Protein 3WH1 (pdb70)

Radius of gyration: 16.1 Å; Cα contacts (8 Å, |Δi|>4): 341; chains: 1; bounding box: 38×34×44 Å

CATH classification: 1.10.530.10 (+1 more: 3.30.20.10)

Solvent-accessible surface area: 8974 Å² total; per-residue (Å²): 104,8,41,85,24,0,47,83,80,32,2,76,58,29,0,84,107,66,45,112,37,0,55,28,101,19,0,35,72,7,6,110,57,37,88,95,2,0,69,43,48,61,97,62,12,33,35,27,0,0,0,0,0,0,0,1,0,23,39,30,1,29,16,0,89,88,33,79,46,101,150,70,88,67,40,38,39,119,100,29,115,144,42,83,42,23,109,80,78,72,0,25,1,2,0,0,12,32,4,21,83,1,78,15,0,3,33,0,5,66,75,18,67,49,83,0,29,88,47,0,34,45,0,14,130,56,39,80,8,0,0,69,0,0,0,6,16,0,36,103,70,78,0,24,28,21,0,15,44,106,111,21,20,1,0,9,0,0,121,62,28,48,13,74,130,4,5,140,54,96,102,51,36,134,4,18,106,59,1,55,60,10,7,56,55,0,43,91,11,0,148,77,13,68,10,100,33,17,140,58,26,137,30

InterPro domains:
  IPR000726 Glycoside hydrolase, family 19, catalytic [PF00182] (44-228)
  IPR016283 Glycoside hydrolase, family 19 [PIRSF001060] (22-228)
  IPR023346 Lysozyme-like domain superfamily [SSF53955] (27-228)

Organism: NCBI:txid216087

Secondary structure (DSSP, 8-state):
-GGGTS-HHHHHHH-TT--TT--HHHHHHHHTT-TTTTTSSSHHHHHHHHHHHHHHHHHHHTTTT-SB-S-------TT--SSPPPTT-----BTTTTB-SHHHHHHHHHHHT--TTT-TTHHHH-HHHHHHHHHHHHHHTTHHHHHHSSS--HHHHHHHHHHHHHSS--TTSHHHHHHHHHHHHHHHHHHHHT----S----

B-factor: mean 7.16, std 4.48, range [2.47, 30.51]

Structure (mmCIF, N/CA/C/O backbone):
data_3WH1
#
_entry.id   3WH1
#
_cell.length_a   74.384
_cell.length_b   58.375
_cell.length_c   48.136
_cell.angle_alpha   90.00
_cell.angle_beta   115.47
_cell.angle_gamma   90.00
#
_symmetry.space_group_name_H-M   'C 1 2 1'
#
loop_
_entity.id
_entity.type
_entity.pdbx_description
1 polymer 'Chitinase A'
2 branched 2-acetamido-2-deoxy-beta-D-glucopyranose-(1-4)-2-acetamido-2-deoxy-beta-D-glucopyranose-(1-4)-2-acetamido-2-deoxy-beta-D-glucopyranose-(1-4)-2-acetamido-2-deoxy-beta-D-glucopyranose
3 non-polymer 1,2-ETHANEDIOL
4 water water
#
loop_
_atom_site.group_PDB
_atom_site.id
_atom_site.type_symbol
_atom_site.label_atom_id
_atom_site.label_alt_id
_atom_site.label_comp_id
_atom_site.label_asym_id
_atom_site.label_entity_id
_atom_site.label_seq_id
_atom_site.pdbx_PDB_ins_code
_atom_site.Cartn_x
_atom_site.Cartn_y
_atom_site.Cartn_z
_atom_site.occupancy
_atom_site.B_iso_or_equiv
_atom_site.auth_seq_id
_atom_site.auth_comp_id
_atom_site.auth_asym_id
_atom_site.auth_atom_id
_atom_site.pdbx_PDB_model_num
ATOM 1 N N . SER A 1 3 ? -2.405 16.081 13.767 1.00 11.02 2 SER A N 1
ATOM 2 C CA . SER A 1 3 ? -1.235 16.595 12.999 1.00 9.82 2 SER A CA 1
ATOM 3 C C . SER A 1 3 ? 0.011 16.688 13.863 1.00 8.08 2 SER A C 1
ATOM 4 O O . SER A 1 3 ? -0.059 16.986 15.056 1.00 8.12 2 SER A O 1
ATOM 7 N N . TRP A 1 4 ? 1.165 16.460 13.247 1.00 6.48 3 TRP A N 1
ATOM 8 C CA . TRP A 1 4 ? 2.425 16.615 13.954 1.00 5.23 3 TRP A CA 1
ATOM 9 C C . TRP A 1 4 ? 2.678 18.050 14.417 1.00 4.84 3 TRP A C 1
ATOM 10 O O . TRP A 1 4 ? 3.451 18.274 15.347 1.00 4.45 3 TRP A O 1
ATOM 21 N N . THR A 1 5 ? 2.015 19.018 13.787 1.00 5.22 4 THR A N 1
ATOM 22 C CA . THR A 1 5 ? 2.157 20.413 14.184 1.00 6.08 4 THR A CA 1
ATOM 23 C C . THR A 1 5 ? 1.573 20.677 15.569 1.00 6.28 4 THR A C 1
ATOM 24 O O . THR A 1 5 ? 1.843 21.723 16.160 1.00 6.98 4 THR A O 1
ATOM 28 N N . SER A 1 6 ? 0.787 19.734 16.087 1.00 6.68 5 SER A N 1
ATOM 29 C CA . SER A 1 6 ? 0.262 19.855 17.444 1.00 7.53 5 SER A CA 1
ATOM 30 C C . SER A 1 6 ? 1.374 19.798 18.488 1.00 6.73 5 SER A C 1
ATOM 31 O O . SER A 1 6 ? 1.229 20.373 19.568 1.00 7.66 5 SER A O 1
ATOM 34 N N . PHE A 1 7 ? 2.462 19.091 18.180 1.00 5.90 6 PHE A N 1
ATOM 35 C CA . PHE A 1 7 ? 3.586 18.999 19.107 1.00 5.54 6 PHE A CA 1
ATOM 36 C C . PHE A 1 7 ? 4.861 19.710 18.639 1.00 5.35 6 PHE A C 1
ATOM 37 O O . PHE A 1 7 ? 5.590 20.251 19.469 1.00 6.54 6 PHE A O 1
ATOM 45 N N . VAL A 1 8 ? 5.139 19.727 17.335 1.00 4.87 7 VAL A N 1
ATOM 46 C CA . VAL A 1 8 ? 6.183 20.624 16.831 1.00 4.87 7 VAL A CA 1
ATOM 47 C C . VAL A 1 8 ? 5.500 21.920 16.409 1.00 4.81 7 VAL A C 1
ATOM 48 O O . VAL 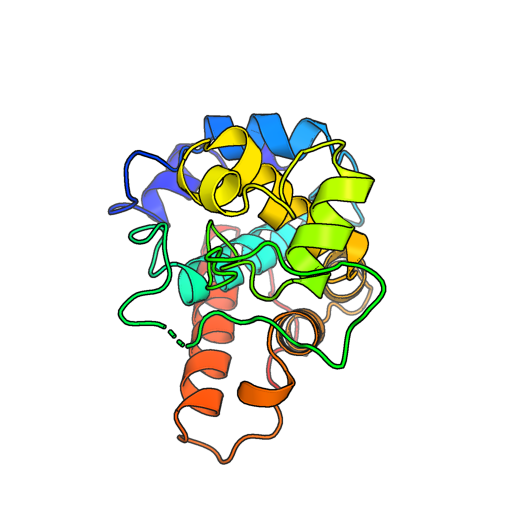A 1 8 ? 5.056 22.070 15.268 1.00 5.46 7 VAL A O 1
ATOM 52 N N . THR A 1 9 ? 5.380 22.823 17.373 1.00 5.30 8 THR A N 1
ATOM 53 C CA . THR A 1 9 ? 4.801 24.146 17.191 1.00 5.62 8 THR A CA 1
ATOM 54 C C . THR A 1 9 ? 5.874 25.087 16.627 1.00 5.36 8 THR A C 1
ATOM 55 O O . THR A 1 9 ? 7.059 24.738 16.617 1.00 5.01 8 THR A O 1
ATOM 59 N N . PRO A 1 10 ? 5.479 26.297 16.178 1.00 5.66 9 PRO A N 1
ATOM 60 C CA . PRO A 1 10 ? 6.501 27.273 15.788 1.00 6.00 9 PRO A CA 1
ATOM 61 C C . PRO A 1 10 ? 7.546 27.496 16.885 1.00 5.73 9 PRO A C 1
ATOM 62 O O . PRO A 1 10 ? 8.738 27.598 16.583 1.00 6.30 9 PRO A O 1
ATOM 66 N N . ALA A 1 11 ? 7.109 27.555 18.143 1.00 5.62 10 ALA A N 1
ATOM 67 C CA . ALA A 1 11 ? 8.026 27.777 19.263 1.00 5.78 10 ALA A CA 1
ATOM 68 C C . ALA A 1 11 ? 9.031 26.641 19.438 1.00 5.33 10 ALA A C 1
ATOM 69 O O . ALA A 1 11 ? 10.202 26.890 19.725 1.00 5.65 10 ALA A O 1
ATOM 71 N N . VAL A 1 12 ? 8.579 25.400 19.276 1.00 4.86 11 VAL A N 1
ATOM 72 C CA . VAL A 1 12 ? 9.484 24.256 19.375 1.00 4.69 11 VAL A CA 1
ATOM 73 C C . VAL A 1 12 ? 10.535 24.327 18.266 1.00 4.38 11 VAL A C 1
ATOM 74 O O . VAL A 1 12 ? 11.734 24.182 18.522 1.00 4.42 11 VAL A O 1
ATOM 78 N N . PHE A 1 13 ? 10.077 24.571 17.042 1.00 4.47 12 PHE A N 1
ATOM 79 C CA . PHE A 1 13 ? 10.964 24.663 15.889 1.00 4.31 12 PHE A CA 1
ATOM 80 C C . PHE A 1 13 ? 12.000 25.784 16.052 1.00 4.47 12 PHE A C 1
ATOM 81 O O . PHE A 1 13 ? 13.196 25.581 15.812 1.00 4.64 12 PHE A O 1
ATOM 89 N N . GLU A 1 14 ? 11.541 26.958 16.475 1.00 4.88 13 GLU A N 1
ATOM 90 C CA . GLU A 1 14 ? 12.434 28.097 16.644 1.00 5.45 13 GLU A CA 1
ATOM 91 C C . GLU A 1 14 ? 13.461 27.848 17.751 1.00 5.51 13 GLU A C 1
ATOM 92 O O . GLU A 1 14 ? 14.620 28.255 17.631 1.00 6.34 13 GLU A O 1
ATOM 98 N N . GLY A 1 15 ? 13.040 27.163 18.811 1.00 5.55 14 GLY A N 1
ATOM 99 C CA . GLY A 1 15 ? 13.948 26.791 19.891 1.00 5.54 14 GLY A CA 1
ATOM 100 C C . GLY A 1 15 ? 15.029 25.832 19.428 1.00 5.05 14 GLY A C 1
ATOM 101 O O . GLY A 1 15 ? 16.172 25.904 19.881 1.00 5.74 14 GLY A O 1
ATOM 102 N N . TRP A 1 16 ? 14.666 24.930 18.521 1.00 4.60 15 TRP A N 1
ATOM 103 C CA . TRP A 1 16 ? 15.616 23.975 17.973 1.00 4.52 15 TRP A CA 1
ATOM 104 C C . TRP A 1 16 ? 16.576 24.594 16.961 1.00 4.35 15 TRP A C 1
ATOM 105 O O . TRP A 1 16 ? 17.730 24.169 16.869 1.00 5.01 15 TRP A O 1
ATOM 116 N N . PHE A 1 17 ? 16.092 25.580 16.201 1.00 4.08 16 PHE A N 1
ATOM 117 C CA . PHE A 1 17 ? 16.856 26.181 15.095 1.00 4.22 16 PHE A CA 1
ATOM 118 C C . PHE A 1 17 ? 16.923 27.711 15.196 1.00 4.33 16 PHE A C 1
ATOM 119 O O . PHE A 1 17 ? 16.516 28.426 14.274 1.00 4.90 16 PHE A O 1
ATOM 127 N N . PRO A 1 18 ? 17.463 28.227 16.312 1.00 5.00 17 PRO A N 1
ATOM 128 C CA . PRO A 1 18 ? 17.363 29.672 16.546 1.00 5.35 17 PRO A CA 1
ATOM 129 C C . PRO A 1 18 ? 18.193 30.529 15.596 1.00 5.55 17 PRO A C 1
ATOM 130 O O . PRO A 1 18 ? 17.909 31.721 15.446 1.00 6.29 17 PRO A O 1
ATOM 134 N N . ASN A 1 19 ? 19.209 29.931 14.979 1.00 5.21 18 ASN A N 1
ATOM 135 C CA . ASN A 1 19 ? 20.107 30.655 14.084 1.00 5.75 18 ASN A CA 1
ATOM 136 C C . ASN A 1 19 ? 19.954 30.247 12.629 1.00 5.28 18 ASN A C 1
ATOM 137 O O . ASN A 1 19 ? 20.848 30.476 11.814 1.00 6.16 18 ASN A O 1
ATOM 142 N N . ARG A 1 20 ? 18.811 29.663 12.295 1.00 4.96 19 ARG A N 1
ATOM 143 C CA . ARG A 1 20 ? 18.553 29.226 10.931 1.00 4.79 19 ARG A CA 1
ATOM 144 C C . ARG A 1 20 ? 18.723 30.360 9.920 1.00 4.87 19 ARG A C 1
ATOM 145 O O . ARG A 1 20 ? 18.400 31.523 10.194 1.00 5.31 19 ARG A O 1
ATOM 153 N N . ASN A 1 21 ? 19.241 30.019 8.748 1.00 4.74 20 ASN A N 1
ATOM 154 C CA . ASN A 1 21 ? 19.160 30.906 7.602 1.00 4.98 20 ASN A CA 1
ATOM 155 C C . ASN A 1 21 ? 17.670 31.193 7.340 1.00 4.83 20 ASN A C 1
ATOM 156 O O . ASN A 1 21 ? 16.848 30.270 7.387 1.00 4.91 20 ASN A O 1
ATOM 161 N N . PRO A 1 22 ? 17.306 32.468 7.078 1.00 4.90 21 PRO A N 1
ATOM 162 C CA . PRO A 1 22 ? 15.887 32.808 6.896 1.00 5.19 21 PRO A CA 1
ATOM 163 C C . PRO A 1 22 ? 15.196 32.121 5.703 1.00 4.91 21 PRO A C 1
ATOM 164 O O . PRO A 1 22 ? 13.969 32.120 5.625 1.00 5.16 21 PRO A O 1
ATOM 168 N N . PHE A 1 23 ? 15.975 31.529 4.804 1.00 4.89 22 PHE A N 1
ATOM 169 C CA . PHE A 1 23 ? 15.464 30.666 3.735 1.00 4.84 22 PHE A CA 1
ATOM 170 C C . PHE A 1 23 ? 14.558 29.560 4.276 1.00 4.67 22 PHE A C 1
ATOM 171 O O . PHE A 1 23 ? 13.571 29.196 3.639 1.00 5.49 22 PHE A O 1
ATOM 179 N N . TYR A 1 24 ? 14.913 29.036 5.447 1.00 4.46 23 TYR A N 1
ATOM 180 C CA . TYR A 1 24 ? 14.222 27.904 6.028 1.00 4.70 23 TYR A CA 1
ATOM 181 C C . TYR A 1 24 ? 13.215 28.364 7.073 1.00 4.88 23 TYR A C 1
ATOM 182 O O . TYR A 1 24 ? 13.601 28.916 8.103 1.00 5.79 23 TYR A O 1
ATOM 191 N N . THR A 1 25 ? 11.935 28.111 6.820 1.00 5.01 24 THR A N 1
ATOM 192 C CA . THR A 1 25 ? 10.881 28.491 7.746 1.00 5.55 24 THR A CA 1
ATOM 193 C C . THR A 1 25 ? 10.050 27.289 8.179 1.00 5.18 24 THR A C 1
ATOM 194 O O . THR A 1 25 ? 9.928 26.286 7.463 1.00 5.30 24 THR A O 1
ATOM 198 N N . TYR A 1 26 ? 9.468 27.422 9.364 1.00 5.30 25 TYR A N 1
ATOM 199 C CA . TYR A 1 26 ? 8.500 26.468 9.872 1.00 5.60 25 TYR A CA 1
ATOM 200 C C . TYR A 1 26 ? 7.334 26.300 8.900 1.00 5.59 25 TYR A C 1
ATOM 201 O O . TYR A 1 26 ? 6.948 25.173 8.574 1.00 5.41 25 TYR A O 1
ATOM 210 N N . ASP A 1 27 ? 6.775 27.415 8.433 1.00 6.32 26 ASP A N 1
ATOM 211 C CA . ASP A 1 27 ? 5.637 27.348 7.522 1.00 7.00 26 ASP A CA 1
ATOM 212 C C . ASP A 1 27 ? 6.006 26.614 6.230 1.00 6.60 26 ASP A C 1
ATOM 213 O O . ASP A 1 27 ? 5.169 25.915 5.655 1.00 6.89 26 ASP A O 1
ATOM 218 N N . GLY A 1 28 ? 7.252 26.772 5.781 1.00 6.44 27 GLY A N 1
ATOM 219 C CA . GLY A 1 28 ? 7.747 26.059 4.602 1.00 6.37 27 GLY A CA 1
ATOM 220 C C . GLY A 1 28 ? 7.758 24.554 4.794 1.00 5.76 27 GLY A C 1
ATOM 221 O O . GLY A 1 28 ? 7.327 23.801 3.919 1.00 6.08 27 GLY A O 1
ATOM 222 N N . LEU A 1 29 ? 8.248 24.113 5.950 1.00 5.31 28 LEU A N 1
ATOM 223 C CA . LEU A 1 29 ? 8.218 22.703 6.298 1.00 4.95 28 LEU A CA 1
ATOM 224 C C . LEU A 1 29 ? 6.780 22.187 6.360 1.00 4.69 28 LEU A C 1
ATOM 225 O O . LEU A 1 29 ? 6.467 21.139 5.801 1.00 5.09 28 LEU A O 1
ATOM 230 N N . VAL A 1 30 ? 5.908 22.925 7.041 1.00 4.84 29 VAL A N 1
ATOM 231 C CA . VAL A 1 30 ? 4.521 22.493 7.190 1.00 5.37 29 VAL A CA 1
ATOM 232 C C . VAL A 1 30 ? 3.862 22.330 5.817 1.00 5.76 29 VAL A C 1
ATOM 233 O O . VAL A 1 30 ? 3.264 21.287 5.524 1.00 5.95 29 VAL A O 1
ATOM 237 N N . SER A 1 31 ? 3.991 23.351 4.973 1.00 6.34 30 SER A N 1
ATOM 238 C CA . SER A 1 31 ? 3.375 23.326 3.650 1.00 7.38 30 SER A CA 1
ATOM 239 C C . SER A 1 31 ? 3.890 22.157 2.812 1.00 7.08 30 SER A C 1
ATOM 240 O O . SER A 1 31 ? 3.106 21.430 2.202 1.00 7.39 30 SER A O 1
ATOM 243 N N . ALA A 1 32 ? 5.206 21.962 2.799 1.00 6.79 31 ALA A N 1
ATOM 244 C CA . ALA A 1 32 ? 5.785 20.859 2.039 1.00 6.71 31 ALA A CA 1
ATOM 245 C C . ALA A 1 32 ? 5.334 19.498 2.580 1.00 6.18 31 ALA A C 1
ATOM 246 O O . ALA A 1 32 ? 5.096 18.566 1.807 1.00 6.44 31 ALA A O 1
ATOM 248 N N . SER A 1 33 ? 5.190 19.397 3.901 1.00 5.67 32 SER A N 1
ATOM 249 C CA . SER A 1 33 ? 4.776 18.145 4.531 1.00 5.66 32 SER A CA 1
ATOM 250 C C . SER A 1 33 ? 3.352 17.744 4.154 1.00 5.49 32 SER A C 1
ATOM 251 O O . SER A 1 33 ? 3.004 16.566 4.226 1.00 5.57 32 SER A O 1
ATOM 254 N N . ASN A 1 34 ? 2.538 18.712 3.739 1.00 5.98 33 ASN A N 1
ATOM 255 C CA . ASN A 1 34 ? 1.180 18.416 3.295 1.00 6.60 33 ASN A CA 1
ATOM 256 C C . ASN A 1 34 ? 1.165 17.468 2.100 1.00 5.85 33 ASN A C 1
ATOM 257 O O . ASN A 1 34 ? 0.194 16.745 1.897 1.00 6.24 33 ASN A O 1
ATOM 262 N N . GLY A 1 35 ? 2.246 17.471 1.322 1.00 5.27 34 GLY A N 1
ATOM 263 C CA . GLY A 1 35 ? 2.386 16.561 0.189 1.00 5.28 34 GLY A CA 1
ATOM 264 C C . GLY A 1 35 ? 2.820 15.152 0.557 1.00 5.31 34 GLY A C 1
ATOM 265 O O . GLY A 1 35 ? 2.904 14.283 -0.318 1.00 5.92 34 GLY A O 1
ATOM 266 N N . TYR A 1 36 ? 3.105 14.936 1.843 1.00 5.54 35 TYR A N 1
ATOM 267 C CA . TYR A 1 36 ? 3.495 13.636 2.391 1.00 6.30 35 TYR A CA 1
ATOM 268 C C . TYR A 1 36 ? 2.632 13.390 3.618 1.00 6.75 35 TYR A C 1
ATOM 269 O O . TYR A 1 36 ? 3.111 13.460 4.750 1.00 6.34 35 TYR A O 1
ATOM 278 N N . PRO A 1 37 ? 1.339 13.108 3.401 1.00 8.05 36 PRO A N 1
ATOM 279 C CA . PRO A 1 37 ? 0.432 13.056 4.548 1.00 8.65 36 PRO A CA 1
ATOM 280 C C . PRO A 1 37 ? 0.792 11.999 5.596 1.00 8.07 36 PRO A C 1
ATOM 281 O O . PRO A 1 37 ? 0.413 12.156 6.753 1.00 8.73 36 PRO A O 1
ATOM 285 N N . GLU A 1 38 ? 1.521 10.954 5.205 1.00 7.03 37 GLU A N 1
ATOM 286 C CA . GLU A 1 38 ? 1.941 9.910 6.151 1.00 6.39 37 GLU A CA 1
ATOM 287 C C . GLU A 1 38 ? 3.081 10.357 7.062 1.00 4.97 37 GLU A C 1
ATOM 288 O O . GLU A 1 38 ? 3.302 9.769 8.132 1.00 5.08 37 GLU A O 1
ATOM 294 N N . PHE A 1 39 ? 3.818 11.379 6.634 1.00 4.38 38 PHE A N 1
ATOM 295 C CA . PHE A 1 39 ? 4.933 11.883 7.422 1.00 4.02 38 PHE A CA 1
ATOM 296 C C . PHE A 1 3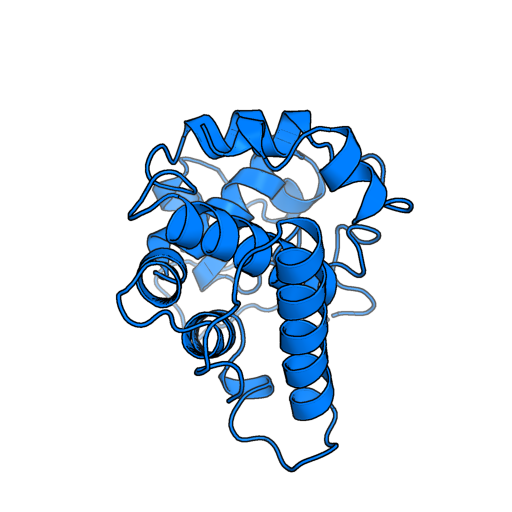9 ? 4.415 12.491 8.722 1.00 4.09 38 PHE A C 1
ATOM 297 O O . PHE A 1 39 ? 3.587 13.399 8.704 1.00 4.33 38 PHE A O 1
ATOM 305 N N . GLY A 1 40 ? 4.901 11.982 9.850 1.00 4.16 39 GLY A N 1
ATOM 306 C CA . GLY A 1 40 ? 4.511 12.511 11.148 1.00 4.44 39 GLY A CA 1
ATOM 307 C C . GLY A 1 40 ? 3.093 12.173 11.571 1.00 4.57 39 GLY A C 1
ATOM 308 O O . GLY A 1 40 ? 2.598 12.743 12.542 1.00 5.24 39 GLY A O 1
ATOM 309 N N . THR A 1 41 ? 2.444 11.255 10.851 1.00 4.97 40 THR A N 1
ATOM 310 C CA . THR A 1 41 ? 1.083 10.817 11.179 1.00 5.70 40 THR A CA 1
ATOM 311 C C . THR A 1 41 ? 0.951 9.291 11.188 1.00 5.49 40 THR A C 1
ATOM 312 O O . THR A 1 41 ? -0.162 8.763 11.239 1.00 6.81 40 THR A O 1
ATOM 316 N N . THR A 1 42 ? 2.086 8.595 11.143 1.00 4.83 41 THR A N 1
ATOM 317 C CA . THR A 1 42 ? 2.130 7.140 11.067 1.00 5.26 41 THR A CA 1
ATOM 318 C C . THR A 1 42 ? 2.486 6.538 12.420 1.00 5.21 41 THR A C 1
ATOM 319 O O . THR A 1 42 ? 3.439 6.978 13.072 1.00 5.77 41 THR A O 1
ATOM 323 N N . GLY A 1 43 ? 1.725 5.523 12.820 1.00 5.75 42 GLY A N 1
ATOM 324 C CA . GLY A 1 43 ? 1.936 4.855 14.096 1.00 6.12 42 GLY A CA 1
ATOM 325 C C . GLY A 1 43 ? 1.252 5.562 15.249 1.00 6.10 42 GLY A C 1
ATOM 326 O O . GLY A 1 43 ? 0.307 6.330 15.055 1.00 6.75 42 GLY A O 1
ATOM 327 N N . SER A 1 44 ? 1.731 5.285 16.457 1.00 5.96 43 SER A N 1
ATOM 328 C CA . SER A 1 44 ? 1.238 5.929 17.669 1.00 5.94 43 SER A CA 1
ATOM 329 C C . SER A 1 44 ? 1.693 7.386 17.727 1.00 5.15 43 SER A C 1
ATOM 330 O O . SER A 1 44 ? 2.553 7.806 16.947 1.00 4.82 43 SER A O 1
ATOM 333 N N . LEU A 1 45 ? 1.168 8.144 18.688 1.00 5.20 44 LEU A N 1
ATOM 334 C CA . LEU A 1 45 ? 1.663 9.499 18.903 1.00 5.05 44 LEU A CA 1
ATOM 335 C C . LEU A 1 45 ? 3.173 9.508 19.142 1.00 4.45 44 LEU A C 1
ATOM 336 O O . LEU A 1 45 ? 3.883 10.378 18.635 1.00 4.39 44 LEU A O 1
ATOM 341 N N . ASP A 1 46 ? 3.667 8.537 19.902 1.00 4.47 45 ASP A N 1
ATOM 342 C CA . ASP A 1 46 ? 5.093 8.486 20.165 1.00 4.48 45 ASP A CA 1
ATOM 343 C C . ASP A 1 46 ? 5.903 8.187 18.900 1.00 3.83 45 ASP A C 1
ATOM 344 O O . ASP A 1 46 ? 7.008 8.709 18.744 1.00 3.65 45 ASP A O 1
ATOM 349 N N . ASP A 1 47 ? 5.360 7.377 17.991 1.00 3.97 46 ASP A N 1
ATOM 350 C CA . ASP A 1 47 ? 5.992 7.169 16.684 1.00 4.04 46 ASP A CA 1
ATOM 351 C C . ASP A 1 47 ? 6.036 8.471 15.871 1.00 3.72 46 ASP A C 1
ATOM 352 O O . ASP A 1 47 ? 7.025 8.751 15.191 1.00 4.17 46 ASP A O 1
ATOM 357 N N . GLN A 1 48 ? 4.961 9.253 15.932 1.00 3.82 47 GLN A N 1
ATOM 358 C CA . GLN A 1 48 ? 4.893 10.541 15.244 1.00 3.87 47 GLN A CA 1
ATOM 359 C C . GLN A 1 48 ? 5.954 11.498 15.781 1.00 3.37 47 GLN A C 1
ATOM 360 O O . GLN A 1 48 ? 6.641 12.180 15.012 1.00 3.22 47 GLN A O 1
ATOM 366 N N . LYS A 1 49 ? 6.083 11.537 17.105 1.00 3.22 48 LYS A N 1
ATOM 367 C CA . LYS A 1 49 ? 7.081 12.375 17.751 1.00 3.09 48 LYS A CA 1
ATOM 368 C C . LYS A 1 49 ? 8.501 11.932 17.401 1.00 2.88 48 LYS A C 1
ATOM 369 O O . LYS A 1 49 ? 9.347 12.763 17.057 1.00 3.01 48 LYS A O 1
ATOM 375 N N . ARG A 1 50 ? 8.764 10.629 17.482 1.00 2.81 49 ARG A N 1
ATOM 376 C CA . ARG A 1 50 ? 10.078 10.130 17.090 1.00 2.98 49 ARG A CA 1
ATOM 377 C C . ARG A 1 50 ? 10.385 10.458 15.634 1.00 2.65 49 ARG A C 1
ATOM 378 O O . ARG A 1 50 ? 11.520 10.806 15.314 1.00 2.96 49 ARG A O 1
ATOM 386 N N . GLU A 1 51 ? 9.393 10.357 14.750 1.00 2.77 50 GLU A N 1
ATOM 387 C CA . GLU A 1 51 ? 9.657 10.666 13.353 1.00 2.62 50 GLU A CA 1
ATOM 388 C C . GLU A 1 51 ? 10.097 12.116 13.169 1.00 2.53 50 GLU A C 1
ATOM 389 O O . GLU A 1 51 ? 11.075 12.390 12.467 1.00 2.65 50 GLU A O 1
ATOM 395 N N . LEU A 1 52 ? 9.381 13.047 13.796 1.00 2.59 51 LEU A N 1
ATOM 396 C CA . LEU A 1 52 ? 9.757 14.453 13.667 1.00 2.77 51 LEU A CA 1
ATOM 397 C C . LEU A 1 52 ? 11.126 14.729 14.268 1.00 2.76 51 LEU A C 1
ATOM 398 O O . LEU A 1 52 ? 11.932 15.442 13.676 1.00 2.92 51 LEU A O 1
ATOM 403 N N . ALA A 1 53 ? 11.389 14.165 15.442 1.00 2.80 52 ALA A N 1
ATOM 404 C CA . ALA A 1 53 ? 12.686 14.337 16.081 1.00 2.77 52 ALA A CA 1
ATOM 405 C C . ALA A 1 53 ? 13.810 13.757 15.222 1.00 2.60 52 ALA A C 1
ATOM 406 O O . ALA A 1 53 ? 14.904 14.320 15.164 1.00 2.90 52 ALA A O 1
ATOM 408 N N . ALA A 1 54 ? 13.546 12.625 14.574 1.00 2.49 53 ALA A N 1
ATOM 409 C CA . ALA A 1 54 ? 14.558 11.967 13.748 1.00 2.64 53 ALA A CA 1
ATOM 410 C C . ALA A 1 54 ? 14.840 12.752 12.468 1.00 2.48 53 ALA A C 1
ATOM 411 O O . ALA A 1 54 ? 15.997 12.916 12.068 1.00 2.87 53 ALA A O 1
ATOM 413 N N . PHE A 1 55 ? 13.779 13.211 11.814 1.00 2.47 54 PHE A N 1
ATOM 414 C CA . PHE A 1 55 ? 13.910 13.998 10.599 1.00 2.68 54 PHE A CA 1
ATOM 415 C C . PHE A 1 55 ? 14.677 15.288 10.902 1.00 2.52 54 PHE A C 1
ATOM 416 O O . PHE A 1 55 ? 15.678 15.608 10.247 1.00 2.82 54 PHE A O 1
ATOM 424 N N . LEU A 1 56 ? 14.221 16.014 11.913 1.00 2.57 55 LEU A N 1
ATOM 425 C CA . LEU A 1 56 ? 14.829 17.291 12.236 1.00 3.09 55 LEU A CA 1
ATOM 426 C C . LEU A 1 56 ? 16.213 17.139 12.881 1.00 2.90 55 LEU A C 1
ATOM 427 O O . LEU A 1 56 ? 17.076 17.986 12.675 1.00 3.12 55 LEU A O 1
ATOM 432 N N . GLY A 1 57 ? 16.439 16.052 13.620 1.00 3.22 56 GLY A N 1
ATOM 433 C CA . GLY A 1 57 ? 17.769 15.795 14.186 1.00 3.34 56 GLY A CA 1
ATOM 434 C C . GLY A 1 57 ? 18.806 15.528 13.107 1.00 3.09 56 GLY A C 1
ATOM 435 O O . GLY A 1 57 ? 19.927 16.050 13.159 1.00 3.52 56 GLY A O 1
ATOM 436 N N . ASN A 1 58 ? 18.440 14.711 12.122 1.00 3.15 57 ASN A N 1
ATOM 437 C CA . ASN A 1 58 ? 19.305 14.481 10.968 1.00 3.27 57 ASN A CA 1
ATOM 438 C C . ASN A 1 58 ? 19.567 15.777 10.195 1.00 3.30 57 ASN A C 1
ATOM 439 O O . ASN A 1 58 ? 20.696 16.036 9.774 1.00 3.93 57 ASN A O 1
ATOM 444 N N . ILE A 1 59 ? 18.526 16.583 10.004 1.00 3.43 58 ILE A N 1
ATOM 445 C CA . ILE A 1 59 ? 18.670 17.878 9.354 1.00 3.29 58 ILE A CA 1
ATOM 446 C C . ILE A 1 59 ? 19.591 18.810 10.153 1.00 3.29 58 ILE A C 1
ATOM 447 O O . ILE A 1 59 ? 20.399 19.543 9.574 1.00 3.42 58 ILE A O 1
ATOM 452 N N . ASN A 1 60 ? 19.481 18.776 11.480 1.00 3.33 59 ASN A N 1
ATOM 453 C CA . ASN A 1 60 ? 20.337 19.600 12.325 1.00 3.62 59 ASN A CA 1
ATOM 454 C C . ASN A 1 60 ? 21.815 19.326 12.032 1.00 3.62 59 ASN A C 1
ATOM 455 O O . ASN A 1 60 ? 22.618 20.256 11.911 1.00 4.37 59 ASN A O 1
ATOM 460 N N . GLN A 1 61 ? 22.159 18.044 11.905 1.00 3.88 60 GLN A N 1
ATOM 461 C CA . GLN A 1 61 ? 23.522 17.639 11.562 1.00 4.59 60 GLN A CA 1
ATOM 462 C C . GLN A 1 61 ? 23.921 18.090 10.158 1.00 4.50 60 GLN A C 1
ATOM 463 O O . GLN A 1 61 ? 24.975 18.704 9.967 1.00 5.27 60 GLN A O 1
ATOM 469 N N . ALA A 1 62 ? 23.083 17.771 9.179 1.00 4.29 61 ALA A N 1
ATOM 470 C CA . ALA A 1 62 ? 23.432 17.995 7.776 1.00 4.54 61 ALA A CA 1
ATOM 471 C C . ALA A 1 62 ? 23.624 19.473 7.455 1.00 4.29 61 ALA A C 1
ATOM 472 O O . ALA A 1 62 ? 24.538 19.844 6.721 1.00 4.55 61 ALA A O 1
ATOM 474 N N . SER A 1 63 ? 22.742 20.303 7.997 1.00 4.18 62 SER A N 1
ATOM 475 C CA . SER A 1 63 ? 22.650 21.700 7.607 1.00 4.34 62 SER A CA 1
ATOM 476 C C . SER A 1 63 ? 23.264 22.660 8.617 1.00 4.54 62 SER A C 1
ATOM 477 O O . SER A 1 63 ? 23.202 23.873 8.423 1.00 5.00 62 SER A O 1
ATOM 480 N N . GLY A 1 64 ? 23.838 22.130 9.694 1.00 4.74 63 GLY A N 1
ATOM 481 C CA . GLY A 1 64 ? 24.387 22.969 10.761 1.00 5.15 63 GLY A CA 1
ATOM 482 C C . GLY A 1 64 ? 23.318 23.830 11.408 1.00 4.99 63 GLY A C 1
ATOM 483 O O . GLY A 1 64 ? 23.432 25.055 11.445 1.00 5.87 63 GLY A O 1
ATOM 484 N N . GLY A 1 65 ? 22.257 23.197 11.897 1.00 4.81 64 GLY A N 1
ATOM 485 C CA . GLY A 1 65 ? 21.180 23.948 12.539 1.00 4.81 64 GLY A CA 1
ATOM 486 C C . GLY A 1 65 ? 20.433 24.849 11.576 1.00 4.32 64 GLY A C 1
ATOM 487 O O . GLY A 1 65 ? 19.969 25.929 11.956 1.00 4.86 64 GLY A O 1
ATOM 488 N N . LEU A 1 66 ? 20.311 24.387 10.332 1.00 4.15 65 LEU A N 1
ATOM 489 C CA . LEU A 1 66 ? 19.676 25.137 9.250 1.00 4.25 65 LEU A CA 1
ATOM 490 C C . LEU A 1 66 ? 20.395 26.448 8.931 1.00 4.41 65 LEU A C 1
ATOM 491 O O . LEU A 1 66 ? 19.831 27.331 8.296 1.00 4.86 65 LEU A O 1
ATOM 496 N N . GLN A 1 67 ? 21.658 26.561 9.330 1.00 4.74 66 GLN A N 1
ATOM 497 C CA . GLN A 1 67 ? 22.439 27.747 8.991 1.00 5.33 66 GLN A CA 1
ATOM 498 C C . GLN A 1 67 ? 22.872 27.765 7.533 1.00 5.44 66 GLN A C 1
ATOM 499 O O . GLN A 1 67 ? 23.044 28.837 6.954 1.00 6.53 66 GLN A O 1
ATOM 505 N N . PHE A 1 68 ? 23.037 26.579 6.950 1.00 5.27 67 PHE A N 1
ATOM 506 C CA . PHE A 1 68 ? 23.560 26.455 5.599 1.00 5.45 67 PHE A CA 1
ATOM 507 C C . PHE A 1 68 ? 22.546 25.888 4.631 1.00 4.81 67 PHE A C 1
ATOM 508 O O . PHE A 1 68 ? 21.811 24.947 4.950 1.00 5.32 67 PHE A O 1
ATOM 516 N N . ILE A 1 69 ? 22.505 26.496 3.451 1.00 5.34 68 ILE A N 1
ATOM 517 C CA . ILE A 1 69 ? 21.690 26.005 2.348 1.00 5.76 68 ILE A CA 1
ATOM 518 C C . ILE A 1 69 ? 22.520 25.078 1.461 1.00 5.81 68 ILE A C 1
ATOM 519 O O . ILE A 1 69 ? 22.054 24.015 1.053 1.00 6.93 68 ILE A O 1
ATOM 524 N N . GLN A 1 70 ? 23.758 25.481 1.194 1.00 6.23 69 GLN A N 1
ATOM 525 C CA . GLN A 1 70 ? 24.662 24.749 0.319 1.00 6.79 69 GLN A CA 1
ATOM 526 C C . GLN A 1 70 ? 25.774 24.113 1.133 1.00 6.20 69 GLN A C 1
ATOM 527 O O . GLN A 1 70 ? 26.215 24.672 2.143 1.00 6.42 69 GLN A O 1
ATOM 533 N N . GLU A 1 71 ? 26.240 22.954 0.673 1.00 6.22 70 GLU A N 1
ATOM 534 C CA . GLU A 1 71 ? 27.425 22.319 1.228 1.00 6.73 70 GLU A CA 1
ATOM 535 C C . GLU A 1 71 ? 28.559 23.331 1.257 1.00 7.23 70 GLU A C 1
ATOM 536 O O . GLU A 1 71 ? 28.788 24.044 0.279 1.00 7.16 70 GLU A O 1
ATOM 542 N N . GLN A 1 72 ? 29.257 23.398 2.384 1.00 8.14 71 GLN A N 1
ATOM 543 C CA . GLN A 1 72 ? 30.369 24.320 2.532 1.00 9.88 71 GLN A CA 1
ATOM 544 C C . GLN A 1 72 ? 31.653 23.691 2.009 1.00 11.12 71 GLN A C 1
ATOM 545 O O . GLN A 1 72 ? 31.974 22.544 2.331 1.00 11.65 71 GLN A O 1
ATOM 551 N N . ASN A 1 73 ? 32.356 24.450 1.170 1.00 12.84 72 ASN A N 1
ATOM 552 C CA . ASN A 1 73 ? 33.622 24.026 0.568 1.00 14.84 72 ASN A CA 1
ATOM 553 C C . ASN A 1 73 ? 33.566 22.628 -0.072 1.00 15.11 72 ASN A C 1
ATOM 554 O O . ASN A 1 73 ? 34.371 21.756 0.277 1.00 15.61 72 ASN A O 1
ATOM 559 N N . PRO A 1 74 ? 32.617 22.410 -1.011 1.00 15.35 73 PRO A N 1
ATOM 560 C CA . PRO A 1 74 ? 32.483 21.089 -1.640 1.00 15.60 73 PRO A CA 1
ATOM 561 C C . PRO A 1 74 ? 33.711 20.685 -2.459 1.00 16.12 73 PRO A C 1
ATOM 562 O O . PRO A 1 74 ? 34.445 21.548 -2.939 1.00 16.60 73 PRO A O 1
ATOM 566 N N . SER A 1 76 ? 33.930 18.405 -4.932 1.00 14.17 75 SER A N 1
ATOM 567 C CA . SER A 1 76 ? 33.464 17.596 -6.051 1.00 13.87 75 SER A CA 1
ATOM 568 C C . SER A 1 76 ? 32.195 18.188 -6.653 1.00 13.10 75 SER A C 1
ATOM 569 O O . SER A 1 76 ? 31.461 18.906 -5.973 1.00 13.27 75 SER A O 1
ATOM 572 N N . ASP A 1 77 ? 31.941 17.886 -7.926 1.00 11.94 76 ASP A N 1
ATOM 573 C CA . ASP A 1 77 ? 30.669 18.248 -8.563 1.00 10.66 76 ASP A CA 1
ATOM 574 C C . ASP A 1 77 ? 29.598 17.170 -8.387 1.00 8.90 76 ASP A C 1
ATOM 575 O O . ASP A 1 77 ? 28.451 17.347 -8.808 1.00 8.42 76 ASP A O 1
ATOM 580 N N . TYR A 1 78 ? 29.983 16.053 -7.773 1.00 7.38 77 TYR A N 1
ATOM 581 C CA . TYR A 1 78 ? 29.043 14.983 -7.432 1.00 6.36 77 TYR A CA 1
ATOM 582 C C . TYR A 1 78 ? 28.288 14.442 -8.656 1.00 5.76 77 TYR A C 1
ATOM 583 O O . TYR A 1 78 ? 27.104 14.083 -8.571 1.00 5.44 77 TYR A O 1
ATOM 592 N N . CYS A 1 79 ? 28.988 14.395 -9.791 1.00 6.39 78 CYS A N 1
ATOM 593 C CA . CYS A 1 79 ? 28.494 13.708 -10.975 1.00 6.75 78 CYS A CA 1
ATOM 594 C C . CYS A 1 79 ? 29.092 12.314 -10.998 1.00 6.43 78 CYS A C 1
ATOM 595 O O . CYS A 1 79 ? 30.304 12.139 -11.174 1.00 7.63 78 CYS A O 1
ATOM 598 N N . ASP A 1 80 ? 28.233 11.326 -10.788 1.00 5.60 79 ASP A N 1
ATOM 599 C CA . ASP A 1 80 ? 28.622 9.935 -10.849 1.00 5.69 79 ASP A CA 1
ATOM 600 C C . ASP A 1 80 ? 28.340 9.422 -12.259 1.00 5.33 79 ASP A C 1
ATOM 601 O O . ASP A 1 80 ? 27.190 9.159 -12.621 1.00 5.51 79 ASP A O 1
ATOM 606 N N . THR A 1 81 ? 29.396 9.277 -13.055 1.00 5.56 80 THR A N 1
ATOM 607 C CA . THR A 1 81 ? 29.234 8.895 -14.456 1.00 6.29 80 THR A CA 1
ATOM 608 C C . THR A 1 81 ? 28.911 7.408 -14.631 1.00 6.83 80 THR A C 1
ATOM 609 O O . THR A 1 81 ? 28.605 6.959 -15.743 1.00 7.51 80 THR A O 1
ATOM 613 N N . SER A 1 82 ? 28.990 6.650 -13.538 1.00 7.41 81 SER A N 1
ATOM 614 C CA . SER A 1 82 ? 28.612 5.242 -13.553 1.00 7.96 81 SER A CA 1
ATOM 615 C C . SER A 1 82 ? 27.105 5.094 -13.380 1.00 7.76 81 SER A C 1
ATOM 616 O O . SER A 1 82 ? 26.558 4.012 -13.581 1.00 8.12 81 SER A O 1
ATOM 619 N N . SER A 1 83 ? 26.453 6.196 -13.012 1.00 7.26 82 SER A N 1
ATOM 620 C CA . SER A 1 83 ? 25.030 6.233 -12.709 1.00 7.08 82 SER A CA 1
ATOM 621 C C . SER A 1 83 ? 24.312 6.915 -13.880 1.00 6.71 82 SER A C 1
ATOM 622 O O . SER A 1 83 ? 24.207 8.145 -13.916 1.00 7.06 82 SER A O 1
ATOM 625 N N . THR A 1 84 ? 23.842 6.113 -14.843 1.00 6.93 83 THR A N 1
ATOM 626 C CA . THR A 1 84 ? 23.446 6.625 -16.169 1.00 7.03 83 THR A CA 1
ATOM 627 C C . THR A 1 84 ? 21.958 6.943 -16.375 1.00 6.49 83 THR A C 1
ATOM 628 O O . THR A 1 84 ? 21.593 7.584 -17.363 1.00 7.11 83 THR A O 1
ATOM 632 N N . GLN A 1 85 ? 21.100 6.489 -15.466 1.00 6.03 84 GLN A N 1
ATOM 633 C CA . GLN A 1 85 ? 19.663 6.756 -15.565 1.00 5.77 84 GLN A CA 1
ATOM 634 C C . GLN A 1 85 ? 19.350 8.255 -15.518 1.00 5.12 84 GLN A C 1
ATOM 635 O O . GLN A 1 85 ? 18.436 8.731 -16.195 1.00 6.66 84 GLN A O 1
ATOM 641 N N . TYR A 1 86 ? 20.106 8.978 -14.700 1.00 5.22 85 TYR A N 1
ATOM 642 C CA . TYR A 1 86 ? 19.908 10.409 -14.517 1.00 5.58 85 TYR A CA 1
ATOM 643 C C . TYR A 1 86 ? 21.179 11.158 -14.926 1.00 5.44 85 TYR A C 1
ATOM 644 O O . TYR A 1 86 ? 22.080 11.388 -14.115 1.00 6.29 85 TYR A O 1
ATOM 653 N N . PRO A 1 87 ? 21.257 11.522 -16.218 1.00 5.38 86 PRO A N 1
ATOM 654 C CA . PRO A 1 87 ? 22.449 12.139 -16.787 1.00 5.42 86 PRO A CA 1
ATOM 655 C C . PRO A 1 87 ? 22.768 13.511 -16.203 1.00 5.33 86 PRO A C 1
ATOM 656 O O . PRO A 1 87 ? 21.881 14.354 -16.042 1.00 5.69 86 PRO A O 1
ATOM 660 N N . CYS A 1 88 ? 24.043 13.723 -15.893 1.00 5.85 87 CYS A N 1
ATOM 661 C CA . CYS A 1 88 ? 24.521 15.015 -15.430 1.00 5.91 87 CYS A CA 1
ATOM 662 C C . CYS A 1 88 ? 24.439 16.050 -16.541 1.00 5.91 87 CYS A C 1
ATOM 663 O O . CYS A 1 88 ? 24.665 15.736 -17.716 1.00 6.53 87 CYS A O 1
ATOM 666 N N . ALA A 1 89 ? 24.127 17.283 -16.152 1.00 5.80 88 ALA A N 1
ATOM 667 C CA . ALA A 1 89 ? 24.107 18.411 -17.069 1.00 6.16 88 ALA A CA 1
ATOM 668 C C . ALA A 1 89 ? 25.461 19.119 -17.036 1.00 5.60 88 ALA A C 1
ATOM 669 O O . ALA A 1 89 ? 26.024 19.350 -15.965 1.00 5.89 88 ALA A O 1
ATOM 671 N N . ALA A 1 90 ? 25.989 19.459 -18.208 1.00 5.78 89 ALA A N 1
ATOM 672 C CA . ALA A 1 90 ? 27.316 20.075 -18.303 1.00 5.86 89 ALA A CA 1
ATOM 673 C C . ALA A 1 90 ? 27.437 21.323 -17.425 1.00 5.70 89 ALA A C 1
ATOM 674 O O . ALA A 1 90 ? 26.605 22.234 -17.498 1.00 6.27 89 ALA A O 1
ATOM 676 N N . GLY A 1 91 ? 28.471 21.350 -16.589 1.00 5.62 90 GLY A N 1
ATOM 677 C CA . GLY A 1 91 ? 28.736 22.484 -15.712 1.00 5.76 90 GLY A CA 1
ATOM 678 C C . GLY A 1 91 ? 27.982 22.476 -14.398 1.00 5.56 90 GLY A C 1
ATOM 679 O O . GLY A 1 91 ? 28.356 23.200 -13.472 1.00 6.52 90 GLY A O 1
ATOM 680 N N . LYS A 1 92 ? 26.923 21.676 -14.301 1.00 5.22 91 LYS A N 1
ATOM 681 C CA . LYS A 1 92 ? 26.116 21.656 -13.088 1.00 5.16 91 LYS A CA 1
ATOM 682 C C . LYS A 1 92 ? 26.775 20.814 -12.007 1.00 5.21 91 LYS A C 1
ATOM 683 O O . LYS A 1 92 ? 27.538 19.884 -12.291 1.00 6.02 91 LYS A O 1
ATOM 689 N N . GLN A 1 93 ? 26.484 21.163 -10.761 1.00 5.53 92 GLN A N 1
ATOM 690 C CA . GLN A 1 93 ? 27.084 20.496 -9.619 1.00 6.07 92 GLN A CA 1
ATOM 691 C C . GLN A 1 93 ? 26.000 19.983 -8.695 1.00 5.27 92 GLN A C 1
ATOM 692 O O . GLN A 1 93 ? 25.005 20.671 -8.449 1.00 5.63 92 GLN A O 1
ATOM 698 N N . TYR A 1 94 ? 26.212 18.774 -8.183 1.00 4.40 93 TYR A N 1
ATOM 699 C CA . TYR A 1 94 ? 25.225 18.080 -7.367 1.00 4.05 93 TYR A CA 1
ATOM 700 C C . TYR A 1 94 ? 25.687 17.940 -5.919 1.00 3.95 93 TYR A C 1
ATOM 701 O O . TYR A 1 94 ? 25.382 16.956 -5.248 1.00 3.84 93 TYR A O 1
ATOM 710 N N . TYR A 1 95 ? 26.418 18.944 -5.436 1.00 4.43 94 TYR A N 1
ATOM 711 C CA . TYR A 1 95 ? 26.803 18.995 -4.029 1.00 4.53 94 TYR A CA 1
ATOM 712 C C . TYR A 1 95 ? 25.570 19.188 -3.144 1.00 4.10 94 TYR A C 1
ATOM 713 O O . TYR A 1 95 ? 24.464 19.451 -3.633 1.00 3.90 94 TYR A O 1
ATOM 722 N N . GLY A 1 96 ? 25.767 19.056 -1.839 1.00 4.21 95 GLY A N 1
ATOM 723 C C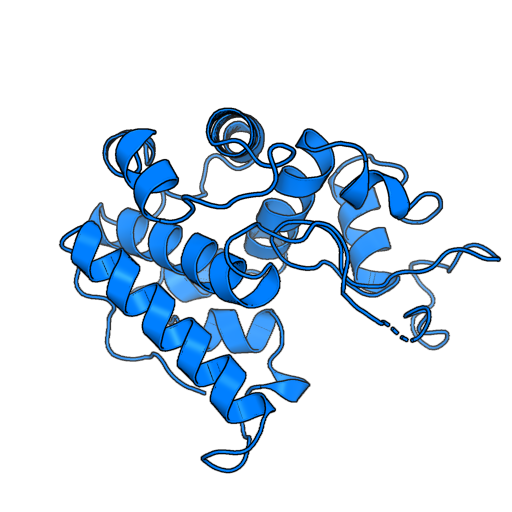A . GLY A 1 96 ? 24.654 19.076 -0.906 1.00 4.14 95 GLY A CA 1
ATOM 724 C C . GLY A 1 96 ? 23.872 20.375 -0.938 1.00 3.75 95 GLY A C 1
ATOM 725 O O . GLY A 1 96 ? 24.448 21.467 -0.893 1.00 4.08 95 GLY A O 1
ATOM 726 N N . ARG A 1 97 ? 22.550 20.254 -1.008 1.00 3.62 96 ARG A N 1
ATOM 727 C CA . ARG A 1 97 ? 21.671 21.420 -0.926 1.00 3.63 96 ARG A CA 1
ATOM 728 C C . ARG A 1 97 ? 20.432 21.123 -0.103 1.00 3.36 96 ARG A C 1
ATOM 729 O O . ARG A 1 97 ? 19.898 20.009 -0.132 1.00 3.63 96 ARG A O 1
ATOM 737 N N . GLY A 1 98 ? 19.960 22.141 0.606 1.00 3.83 97 GLY A N 1
ATOM 738 C CA . GLY A 1 98 ? 18.728 22.034 1.361 1.00 4.01 97 GLY A CA 1
ATOM 739 C C . GLY A 1 98 ? 18.906 21.344 2.699 1.00 3.91 97 GLY A C 1
ATOM 740 O O . GLY A 1 98 ? 20.028 21.019 3.100 1.00 4.44 97 GLY A O 1
ATOM 741 N N . PRO A 1 99 ? 17.788 21.118 3.409 1.00 4.09 98 PRO A N 1
ATOM 742 C CA . PRO A 1 99 ? 17.856 20.633 4.788 1.00 4.26 98 PRO A CA 1
ATOM 743 C C . PRO A 1 99 ? 18.605 19.317 4.960 1.00 4.26 98 PRO A C 1
ATOM 744 O O . PRO A 1 99 ? 19.304 19.138 5.957 1.00 4.82 98 PRO A O 1
ATOM 748 N N . ILE A 1 100 ? 18.430 18.397 4.014 1.00 4.68 99 ILE A N 1
ATOM 749 C CA . ILE A 1 100 ? 19.050 17.083 4.116 1.00 5.24 99 ILE A CA 1
ATOM 750 C C . ILE A 1 100 ? 20.352 16.994 3.310 1.00 5.07 99 ILE A C 1
ATOM 751 O O . ILE A 1 100 ? 20.956 15.928 3.218 1.00 6.04 99 ILE A O 1
ATOM 756 N N . GLN A 1 101 ? 20.790 18.111 2.734 1.00 4.78 100 GLN A N 1
ATOM 757 C CA . GLN A 1 101 ? 22.023 18.123 1.943 1.00 4.47 100 GLN A CA 1
ATOM 758 C C . GLN A 1 101 ? 21.977 17.088 0.813 1.00 4.15 100 GLN A C 1
ATOM 759 O O . GLN A 1 101 ? 22.902 16.295 0.617 1.00 4.69 100 GLN A O 1
ATOM 765 N N . LEU A 1 102 ? 20.879 17.129 0.063 1.00 3.82 101 LEU A N 1
ATOM 766 C CA . LEU A 1 102 ? 20.685 16.277 -1.105 1.00 3.47 101 LEU A CA 1
ATOM 767 C C . LEU A 1 102 ? 21.901 16.370 -2.014 1.00 3.13 101 LEU A C 1
ATOM 768 O O . LEU A 1 102 ? 22.308 17.472 -2.385 1.00 3.44 101 LEU A O 1
ATOM 773 N N . SER A 1 103 ? 22.448 15.212 -2.375 1.00 3.16 102 SER A N 1
ATOM 774 C CA . SER A 1 103 ? 23.701 15.116 -3.109 1.00 3.53 102 SER A CA 1
ATOM 775 C C . SER A 1 103 ? 23.591 14.065 -4.203 1.00 3.54 102 SER A C 1
ATOM 776 O O . SER A 1 103 ? 22.860 13.081 -4.051 1.00 3.96 102 SER A O 1
ATOM 779 N N . TRP A 1 104 ? 24.338 14.289 -5.288 1.00 3.39 103 TRP A N 1
ATOM 780 C CA . TRP A 1 104 ? 24.561 13.344 -6.403 1.00 3.42 103 TRP A CA 1
ATOM 781 C C . TRP A 1 104 ? 23.494 13.411 -7.481 1.00 3.35 103 TRP A C 1
ATOM 782 O O . TRP A 1 104 ? 22.299 13.540 -7.187 1.00 3.41 103 TRP A O 1
ATOM 793 N N . ASN A 1 105 ? 23.921 13.255 -8.732 1.00 3.53 104 ASN A N 1
ATOM 794 C CA . ASN A 1 105 ? 22.980 13.244 -9.847 1.00 3.85 104 ASN A CA 1
ATOM 795 C C . ASN A 1 105 ? 21.850 12.237 -9.680 1.00 3.64 104 ASN A C 1
ATOM 796 O O . ASN A 1 105 ? 20.720 12.505 -10.076 1.00 3.86 104 ASN A O 1
ATOM 801 N N . TYR A 1 106 ? 22.148 11.072 -9.112 1.00 3.73 105 TYR A N 1
ATOM 802 C CA . TYR A 1 106 ? 21.114 10.055 -8.968 1.00 3.95 105 TYR A CA 1
ATOM 803 C C . TYR A 1 106 ? 19.992 10.462 -8.017 1.00 3.77 105 TYR A C 1
ATOM 804 O O . TYR A 1 106 ? 18.840 10.094 -8.237 1.00 4.65 105 TYR A O 1
ATOM 813 N N . ASN A 1 107 ? 20.316 11.243 -6.988 1.00 3.38 106 ASN A N 1
ATOM 814 C CA . ASN A 1 107 ? 19.283 11.737 -6.082 1.00 3.37 106 ASN A CA 1
ATOM 815 C C . ASN A 1 107 ? 18.541 12.944 -6.640 1.00 3.34 106 ASN A C 1
ATOM 816 O O . ASN A 1 107 ? 17.317 13.011 -6.542 1.00 3.86 106 ASN A O 1
AT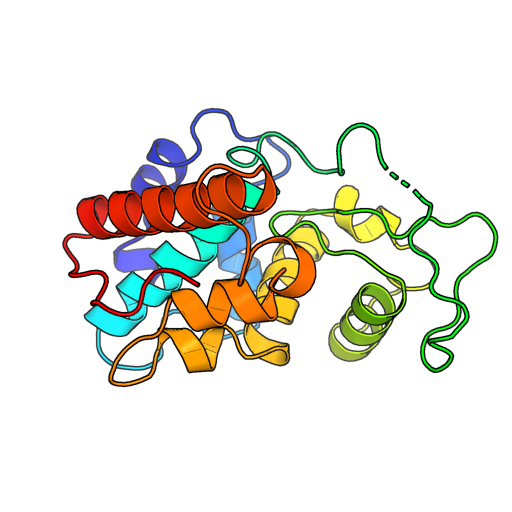OM 821 N N . TYR A 1 108 ? 19.261 13.902 -7.221 1.00 3.47 107 TYR A N 1
ATOM 822 C CA . TYR A 1 108 ? 18.586 15.023 -7.867 1.00 3.38 107 TYR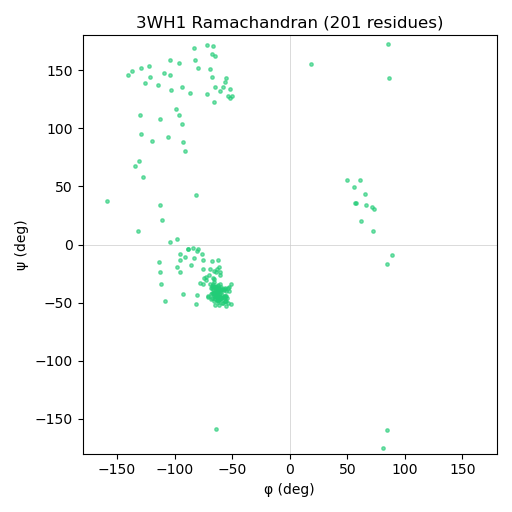 A CA 1
ATOM 823 C C . TYR A 1 108 ? 17.674 14.539 -8.997 1.00 3.56 107 TYR A C 1
ATOM 824 O O . TYR A 1 108 ? 16.568 15.050 -9.174 1.00 4.02 107 TYR A O 1
ATOM 833 N N . GLY A 1 109 ? 18.141 13.565 -9.772 1.00 3.89 108 GLY A N 1
ATOM 834 C CA . GLY A 1 109 ? 17.355 13.038 -10.879 1.00 4.51 108 GLY A CA 1
ATOM 835 C C . GLY A 1 109 ? 16.095 12.317 -10.436 1.00 4.61 108 GLY A C 1
ATOM 836 O O . GLY A 1 109 ? 15.007 12.571 -10.964 1.00 5.25 108 GLY A O 1
ATOM 837 N N . GLU A 1 110 ? 16.226 11.420 -9.463 1.00 4.72 109 GLU A N 1
ATOM 838 C CA . GLU A 1 110 ? 15.066 10.670 -8.989 1.0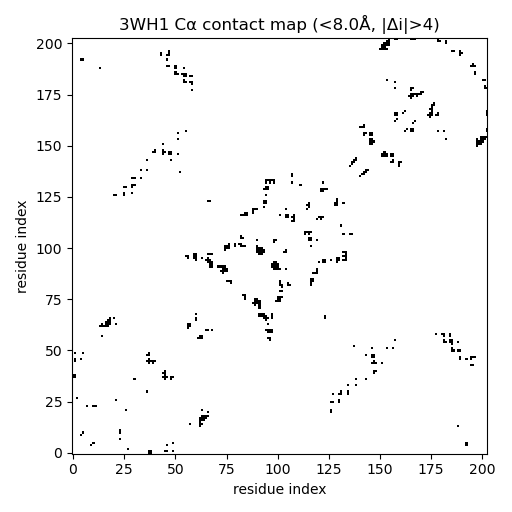0 4.66 109 GLU A CA 1
ATOM 839 C C . GLU A 1 110 ? 14.071 11.589 -8.278 1.00 4.60 109 GLU A C 1
ATOM 840 O O . GLU A 1 110 ? 12.858 11.475 -8.485 1.00 4.89 109 GLU A O 1
ATOM 846 N N . ALA A 1 111 ? 14.585 12.511 -7.465 1.00 4.20 110 ALA A N 1
ATOM 847 C CA . ALA A 1 111 ? 13.734 13.504 -6.819 1.00 4.33 110 ALA A CA 1
ATOM 848 C C . ALA A 1 111 ? 13.010 14.346 -7.865 1.00 4.37 110 ALA A C 1
ATOM 849 O O . ALA A 1 111 ? 11.806 14.574 -7.762 1.00 4.91 110 ALA A O 1
ATOM 851 N N . GLY A 1 112 ? 13.741 14.804 -8.878 1.00 4.74 111 GLY A N 1
ATOM 852 C CA . GLY A 1 112 ? 13.138 15.609 -9.937 1.00 5.22 111 GLY A CA 1
ATOM 853 C C . GLY A 1 112 ? 12.008 14.886 -10.649 1.00 5.51 111 GLY A C 1
ATOM 854 O O . GLY A 1 112 ? 10.946 15.463 -10.920 1.00 6.16 111 GLY A O 1
ATOM 855 N N . ALA A 1 113 ? 12.234 13.612 -10.954 1.00 5.95 112 ALA A N 1
ATOM 856 C CA . ALA A 1 113 ? 11.219 12.794 -11.606 1.00 6.49 112 ALA A CA 1
ATOM 857 C C . ALA A 1 113 ? 9.975 12.648 -10.728 1.00 6.52 112 ALA A C 1
ATOM 858 O O . ALA A 1 113 ? 8.853 12.846 -11.196 1.00 7.56 112 ALA A O 1
ATOM 860 N N . ASP A 1 114 ? 10.175 12.320 -9.454 1.00 6.20 113 ASP A N 1
ATOM 861 C CA . ASP A 1 114 ? 9.048 12.106 -8.545 1.00 6.67 113 ASP A CA 1
ATOM 862 C C . ASP A 1 114 ? 8.304 13.401 -8.225 1.00 7.00 113 ASP A C 1
ATOM 863 O O . ASP A 1 114 ? 7.088 13.385 -8.035 1.00 7.70 113 ASP A O 1
ATOM 868 N N . LEU A 1 115 ? 9.039 14.510 -8.165 1.00 7.14 114 LEU A N 1
ATOM 869 C CA . LEU A 1 115 ? 8.478 15.806 -7.782 1.00 7.78 114 LEU A CA 1
ATOM 870 C C . LEU A 1 115 ? 7.965 16.625 -8.968 1.00 8.20 114 LEU A C 1
ATOM 871 O O . LEU A 1 115 ? 7.288 17.635 -8.770 1.00 9.12 114 LEU A O 1
ATOM 876 N N . GLY A 1 116 ? 8.278 16.194 -10.189 1.00 8.40 115 GLY A N 1
ATOM 877 C CA . GLY A 1 116 ? 7.937 16.961 -11.391 1.00 8.57 115 GLY A CA 1
ATOM 878 C C . GLY A 1 116 ? 8.683 18.281 -11.440 1.00 8.42 115 GLY A C 1
ATOM 879 O O . GLY A 1 116 ? 8.104 19.324 -11.758 1.00 9.75 115 GLY A O 1
ATOM 880 N N . LEU A 1 117 ? 9.971 18.226 -11.111 1.00 7.86 116 LEU A N 1
ATOM 881 C CA . LEU A 1 117 ? 10.816 19.407 -11.047 1.00 7.84 116 LEU A CA 1
ATOM 882 C C . LEU A 1 117 ? 12.082 19.187 -11.853 1.00 7.48 116 LEU A C 1
ATOM 883 O O . LEU A 1 117 ? 12.573 18.056 -11.974 1.00 7.23 116 LEU A O 1
ATOM 888 N N . ASP A 1 118 ? 12.622 20.290 -12.357 1.00 7.42 117 ASP A N 1
ATOM 889 C CA . ASP A 1 118 ? 13.783 20.292 -13.234 1.00 7.30 117 ASP A CA 1
ATOM 890 C C . ASP A 1 118 ? 15.105 20.182 -12.465 1.00 6.54 117 ASP A C 1
ATOM 891 O O . ASP A 1 118 ? 16.067 20.869 -12.793 1.00 6.43 117 ASP A O 1
ATOM 896 N N . LEU A 1 119 ? 15.161 19.308 -11.463 1.00 6.00 118 LEU A N 1
ATOM 897 C CA . LEU A 1 119 ? 16.313 19.263 -10.554 1.00 5.86 118 LEU A CA 1
ATOM 898 C C . LEU A 1 119 ? 17.578 18.685 -11.159 1.00 5.82 118 LEU A C 1
ATOM 899 O O . LEU A 1 119 ? 18.691 19.016 -10.734 1.00 6.15 118 LEU A O 1
ATOM 904 N N . LEU A 1 120 ? 17.416 17.803 -12.134 1.00 5.89 119 LEU A N 1
ATOM 905 C CA . LEU A 1 120 ? 18.575 17.214 -12.767 1.00 6.04 119 LEU A CA 1
ATOM 906 C C . LEU A 1 120 ? 19.350 18.249 -13.593 1.00 5.85 119 LEU A C 1
ATOM 907 O O . LEU A 1 120 ? 20.573 18.353 -13.481 1.00 6.53 119 LEU A O 1
ATOM 912 N N . ASN A 1 121 ? 18.636 19.027 -14.401 1.00 5.77 120 ASN A N 1
ATOM 913 C CA . ASN A 1 121 ? 19.274 20.065 -15.208 1.00 6.01 120 ASN A CA 1
ATOM 914 C C . ASN A 1 121 ? 19.467 21.402 -14.492 1.00 5.60 120 ASN A C 1
ATOM 915 O O . ASN A 1 121 ? 20.274 22.228 -14.920 1.00 6.64 120 ASN A O 1
ATOM 920 N N . ASN A 1 122 ? 18.736 21.597 -13.399 1.00 4.94 121 ASN A N 1
ATOM 921 C CA . ASN A 1 122 ? 18.837 22.807 -12.591 1.00 4.96 121 ASN A CA 1
ATOM 922 C C . ASN A 1 122 ? 18.896 22.452 -11.101 1.00 4.48 121 ASN A C 1
ATOM 923 O O . ASN A 1 122 ? 17.969 22.748 -10.345 1.00 4.61 121 ASN A O 1
ATOM 928 N N . PRO A 1 123 ? 19.995 21.812 -10.669 1.00 4.13 122 PRO A N 1
ATOM 929 C CA . PRO A 1 123 ? 20.077 21.381 -9.270 1.00 4.07 122 PRO A CA 1
ATOM 930 C C . PRO A 1 123 ? 20.078 22.548 -8.285 1.00 3.75 122 PRO A C 1
ATOM 931 O O . PRO A 1 123 ? 19.686 22.395 -7.127 1.00 3.61 122 PRO A O 1
ATOM 935 N N . ASP A 1 124 ? 20.486 23.720 -8.756 1.00 4.03 123 ASP A N 1
ATOM 936 C CA . ASP A 1 124 ? 20.501 24.918 -7.927 1.00 4.37 123 ASP A CA 1
ATOM 937 C C . ASP A 1 124 ? 19.121 25.320 -7.422 1.00 4.07 123 ASP A C 1
ATOM 938 O O . ASP A 1 124 ? 19.023 26.048 -6.437 1.00 4.31 123 ASP A O 1
ATOM 943 N N . LEU A 1 125 ? 18.063 24.837 -8.072 1.00 4.40 124 LEU A N 1
ATOM 944 C CA . LEU A 1 125 ? 16.705 25.069 -7.573 1.00 4.78 124 LEU A CA 1
ATOM 945 C C . LEU A 1 125 ? 16.557 24.686 -6.104 1.00 4.47 124 LEU A C 1
ATOM 946 O O . LEU A 1 125 ? 15.806 25.315 -5.363 1.00 5.17 124 LEU A O 1
ATOM 951 N N . VAL A 1 126 ? 17.272 23.647 -5.685 1.00 4.21 125 VAL A N 1
ATOM 952 C CA . VAL A 1 126 ? 17.153 23.146 -4.318 1.00 4.31 125 VAL A CA 1
ATOM 953 C C . VAL A 1 126 ? 17.686 24.162 -3.296 1.00 4.34 125 VAL A C 1
ATOM 954 O O . VAL A 1 126 ? 17.211 24.210 -2.160 1.00 5.70 125 VAL A O 1
ATOM 958 N N . ALA A 1 127 ? 18.650 24.984 -3.715 1.00 4.32 126 ALA A N 1
ATOM 959 C CA . ALA A 1 127 ? 19.204 26.032 -2.865 1.00 4.75 126 ALA A CA 1
ATOM 960 C C . ALA A 1 127 ? 18.557 27.401 -3.060 1.00 4.85 126 ALA A C 1
ATOM 961 O O . ALA A 1 127 ? 18.823 28.324 -2.292 1.00 5.63 126 ALA A O 1
ATOM 963 N N . GLN A 1 128 ? 17.708 27.533 -4.074 1.00 4.98 127 GLN A N 1
ATOM 964 C CA . GLN A 1 128 ? 17.169 28.837 -4.456 1.00 5.22 127 GLN A CA 1
ATOM 965 C C . GLN A 1 128 ? 15.667 28.979 -4.240 1.00 5.33 127 GLN A C 1
ATOM 966 O O . GLN A 1 128 ? 15.151 30.097 -4.252 1.00 6.52 127 GLN A O 1
ATOM 972 N N . ASP A 1 129 ? 14.984 27.854 -4.037 1.00 5.31 128 ASP A N 1
ATOM 973 C CA . ASP A 1 129 ? 13.542 27.821 -3.858 1.00 5.32 128 ASP A CA 1
ATOM 974 C C . ASP A 1 129 ? 13.287 26.993 -2.607 1.00 4.96 128 ASP A C 1
ATOM 975 O O . ASP A 1 129 ? 13.548 25.792 -2.582 1.00 4.90 128 ASP A O 1
ATOM 980 N N . SER A 1 130 ? 12.812 27.636 -1.549 1.00 5.27 129 SER A N 1
ATOM 981 C CA . SER A 1 130 ? 12.693 26.938 -0.273 1.00 5.64 129 SER A CA 1
ATOM 982 C C . SER A 1 130 ? 11.592 25.877 -0.263 1.00 5.17 129 SER A C 1
ATOM 983 O O . SER A 1 130 ? 11.678 24.906 0.492 1.00 5.20 129 SER A O 1
ATOM 986 N N . THR A 1 131 ? 10.570 26.044 -1.101 1.00 5.38 130 THR A N 1
ATOM 987 C CA . THR A 1 131 ? 9.562 24.996 -1.255 1.00 5.90 130 THR A CA 1
ATOM 988 C C . THR A 1 131 ? 10.205 23.736 -1.845 1.00 5.17 130 THR A C 1
ATOM 989 O O . THR A 1 131 ? 9.951 22.621 -1.387 1.00 5.76 130 THR A O 1
ATOM 993 N N . VAL A 1 132 ? 11.041 23.920 -2.859 1.00 5.16 131 VAL A N 1
ATOM 994 C CA . VAL A 1 132 ? 11.781 22.811 -3.431 1.00 4.83 131 VAL A CA 1
ATOM 995 C C . VAL A 1 132 ? 12.707 22.193 -2.380 1.00 4.32 131 VAL A C 1
ATOM 996 O O . VAL A 1 132 ? 12.771 20.973 -2.247 1.00 4.61 131 VAL A O 1
ATOM 1000 N N . ALA A 1 133 ? 13.409 23.034 -1.625 1.00 4.24 132 ALA A N 1
ATOM 1001 C CA . ALA A 1 133 ? 14.336 22.541 -0.613 1.00 4.13 132 ALA A CA 1
ATOM 1002 C C . ALA A 1 133 ? 13.647 21.604 0.381 1.00 3.80 132 ALA A C 1
ATOM 1003 O O . ALA A 1 133 ? 14.102 20.480 0.600 1.00 3.79 132 ALA A O 1
ATOM 1005 N N . TRP A 1 134 ? 12.544 22.046 0.980 1.00 3.86 133 TRP A N 1
ATOM 1006 C CA . TRP A 1 134 ? 11.830 21.182 1.916 1.00 3.95 133 TRP A CA 1
ATOM 1007 C C . TRP A 1 134 ? 11.274 19.932 1.237 1.00 3.82 133 TRP A C 1
ATOM 1008 O O . TRP A 1 134 ? 11.324 18.844 1.809 1.00 3.94 133 TRP A O 1
ATOM 1019 N N . ARG A 1 135 ? 10.734 20.081 0.030 1.00 3.78 134 ARG A N 1
ATOM 1020 C CA . ARG A 1 135 ? 10.216 18.925 -0.689 1.00 3.95 134 ARG A CA 1
ATOM 1021 C C . ARG A 1 135 ? 11.294 17.877 -0.946 1.00 3.55 134 ARG A C 1
ATOM 1022 O O . ARG A 1 135 ? 11.011 16.689 -0.867 1.00 3.66 134 ARG A O 1
ATOM 1030 N N . THR A 1 136 ? 12.524 18.297 -1.252 1.00 3.62 135 THR A N 1
ATOM 1031 C CA . THR A 1 136 ? 13.590 17.314 -1.468 1.00 3.55 135 THR A CA 1
ATOM 1032 C C . THR A 1 136 ? 13.938 16.545 -0.199 1.00 3.22 135 THR A C 1
ATOM 1033 O O . THR A 1 136 ? 14.253 15.362 -0.267 1.00 3.34 135 THR A O 1
ATOM 1037 N N . ALA A 1 137 ? 13.905 17.217 0.952 1.00 3.53 136 ALA A N 1
ATOM 1038 C CA . ALA A 1 137 ? 14.233 16.565 2.220 1.00 3.72 136 ALA A CA 1
ATOM 1039 C C . ALA A 1 137 ? 13.166 15.527 2.574 1.00 3.43 136 ALA A C 1
ATOM 1040 O O . ALA A 1 137 ? 13.483 14.396 2.960 1.00 3.54 136 ALA A O 1
ATOM 1042 N N . LEU A 1 138 ? 11.903 15.914 2.434 1.00 3.18 137 LEU A N 1
ATOM 1043 C CA . LEU A 1 138 ? 10.792 15.001 2.664 1.00 3.35 137 LEU A CA 1
ATOM 1044 C C . LEU A 1 138 ? 10.766 13.881 1.631 1.00 3.18 137 LEU A C 1
ATOM 1045 O O . LEU A 1 138 ? 10.529 12.723 1.976 1.00 3.27 137 LEU A O 1
ATOM 1050 N N . TRP A 1 139 ? 11.030 14.221 0.369 1.00 3.27 138 TRP A N 1
ATOM 1051 C CA . TRP A 1 139 ? 11.127 13.212 -0.680 1.00 3.54 138 TRP A CA 1
ATOM 1052 C C . TRP A 1 139 ? 12.135 12.131 -0.296 1.00 3.35 138 TRP A C 1
ATOM 1053 O O . TRP A 1 139 ? 11.846 10.936 -0.375 1.00 3.58 138 TRP A O 1
ATOM 1064 N N . PHE A 1 140 ? 13.332 12.543 0.100 1.00 3.33 139 PHE A N 1
ATOM 1065 C CA . PHE A 1 140 ? 14.366 11.570 0.403 1.00 3.27 139 PHE A CA 1
ATOM 1066 C C . PHE A 1 140 ? 13.918 10.687 1.569 1.00 2.95 139 PHE A C 1
ATOM 1067 O O . PHE A 1 140 ? 14.008 9.458 1.524 1.00 3.26 139 PHE A O 1
ATOM 1075 N N . TRP A 1 141 ? 13.427 11.338 2.613 1.00 3.01 140 TRP A N 1
ATOM 1076 C CA . TRP A 1 141 ? 12.984 10.665 3.828 1.00 3.10 140 TRP A CA 1
ATOM 1077 C C . TRP A 1 141 ? 11.927 9.598 3.540 1.00 2.94 140 TRP A C 1
ATOM 1078 O O . TRP A 1 141 ? 11.981 8.487 4.082 1.00 3.35 140 TRP A O 1
ATOM 1089 N N . MET A 1 142 ? 10.963 9.949 2.691 1.00 3.20 141 MET A N 1
ATOM 1090 C CA . MET A 1 142 ? 9.854 9.056 2.364 1.00 3.59 141 MET A CA 1
ATOM 1091 C C . MET A 1 142 ? 10.238 8.022 1.298 1.00 3.94 141 MET A C 1
ATOM 1092 O O . MET A 1 142 ? 10.047 6.820 1.492 1.00 4.87 141 MET A O 1
ATOM 1097 N N . LYS A 1 143 ? 10.803 8.481 0.185 1.00 3.82 142 LYS A N 1
ATOM 1098 C CA . LYS A 1 143 ? 11.113 7.581 -0.929 1.00 4.16 142 LYS A CA 1
ATOM 1099 C C . LYS A 1 143 ? 12.197 6.564 -0.576 1.00 4.08 142 LYS A C 1
ATOM 1100 O O . LYS A 1 143 ? 12.085 5.384 -0.918 1.00 5.00 142 LYS A O 1
ATOM 1106 N N . ARG A 1 144 ? 13.235 7.022 0.118 1.00 4.16 143 ARG A N 1
ATOM 1107 C CA . ARG A 1 144 ? 14.336 6.145 0.503 1.00 4.79 143 ARG A CA 1
ATOM 1108 C C . ARG A 1 144 ? 14.024 5.375 1.794 1.00 4.96 143 ARG A C 1
ATOM 1109 O O . ARG A 1 144 ? 14.813 4.545 2.227 1.00 5.80 143 ARG A O 1
ATOM 1117 N N . ASP A 1 145 ? 12.864 5.646 2.395 1.00 5.22 144 ASP A N 1
ATOM 1118 C CA . ASP A 1 145 ? 12.291 4.853 3.493 1.00 5.22 144 ASP A CA 1
ATOM 1119 C C . ASP A 1 145 ? 12.988 5.015 4.849 1.00 4.30 144 ASP A C 1
ATOM 1120 O O . ASP A 1 145 ? 12.964 4.115 5.693 1.00 4.55 144 ASP A O 1
ATOM 1125 N N . CYS A 1 146 ? 13.550 6.198 5.085 1.00 3.85 145 CYS A N 1
ATOM 1126 C CA . CYS A 1 146 ? 13.831 6.600 6.458 1.00 3.51 145 CYS A CA 1
ATOM 1127 C C . CYS A 1 146 ? 12.538 6.544 7.281 1.00 3.33 145 CYS A C 1
ATOM 1128 O O . CYS A 1 146 ? 12.551 6.156 8.453 1.00 3.63 145 CYS A O 1
ATOM 1131 N N . HIS A 1 147 ? 11.431 6.922 6.647 1.00 3.42 146 HIS A N 1
ATOM 1132 C CA . HIS A 1 147 ? 10.105 6.867 7.251 1.00 3.52 146 HIS A CA 1
ATOM 1133 C C . HIS A 1 147 ? 9.796 5.497 7.850 1.00 3.69 146 HIS A C 1
ATOM 1134 O O . HIS A 1 147 ? 9.374 5.396 9.004 1.00 3.87 146 HIS A O 1
ATOM 1141 N N . GLY A 1 148 ? 9.994 4.446 7.063 1.00 4.04 147 GLY A N 1
ATOM 1142 C CA . GLY A 1 148 ? 9.702 3.102 7.533 1.00 4.61 147 GLY A CA 1
ATOM 1143 C C . GLY A 1 148 ? 10.630 2.675 8.649 1.00 4.28 147 GLY A C 1
ATOM 1144 O O . GLY A 1 148 ? 10.207 1.981 9.576 1.00 5.17 147 GLY A O 1
ATOM 1145 N N . ALA A 1 149 ? 11.891 3.093 8.576 1.00 3.83 148 ALA A N 1
ATOM 1146 C CA . ALA A 1 149 ? 12.858 2.728 9.607 1.00 3.77 148 ALA A CA 1
ATOM 1147 C C . ALA A 1 149 ? 12.444 3.281 10.971 1.00 3.32 148 ALA A C 1
ATOM 1148 O O . ALA A 1 149 ? 12.409 2.544 11.962 1.00 3.91 148 ALA A O 1
ATOM 1150 N N . ILE A 1 150 ? 12.110 4.567 11.019 1.00 3.23 149 ILE A N 1
ATOM 1151 C CA . ILE A 1 150 ? 11.863 5.215 12.297 1.00 3.44 149 ILE A CA 1
ATOM 1152 C C . ILE A 1 150 ? 10.490 4.896 12.875 1.00 3.50 149 ILE A C 1
ATOM 1153 O O . ILE A 1 150 ? 10.349 4.813 14.091 1.00 4.28 149 ILE A O 1
ATOM 1158 N N . THR A 1 151 ? 9.489 4.716 12.017 1.00 3.71 150 THR A N 1
ATOM 1159 C CA . THR A 1 151 ? 8.121 4.527 12.505 1.00 4.55 150 THR A CA 1
ATOM 1160 C C . THR A 1 151 ? 7.751 3.082 12.804 1.00 5.08 150 THR A C 1
ATOM 1161 O O . THR A 1 151 ? 6.650 2.816 13.287 1.00 6.24 150 THR A O 1
ATOM 1165 N N . ALA A 1 152 ? 8.665 2.158 12.521 1.00 5.33 151 ALA A N 1
ATOM 1166 C CA . ALA A 1 152 ? 8.472 0.751 12.831 1.00 5.74 151 ALA A CA 1
ATOM 1167 C C . ALA A 1 152 ? 8.390 0.503 14.337 1.00 6.25 151 ALA A C 1
ATOM 1168 O O . ALA A 1 152 ? 8.791 1.341 15.155 1.00 6.28 151 ALA A O 1
ATOM 1170 N N . SER A 1 153 ? 7.859 -0.664 14.683 1.00 7.02 152 SER A N 1
ATOM 1171 C CA . SER A 1 153 ? 7.916 -1.179 16.040 1.00 8.26 152 SER A CA 1
ATOM 1172 C C . SER A 1 153 ? 8.818 -2.421 16.029 1.00 8.14 152 SER A C 1
ATOM 1173 O O . SER A 1 153 ? 8.415 -3.462 15.510 1.00 9.48 152 SER A O 1
ATOM 1176 N N . PRO A 1 154 ? 10.043 -2.322 16.591 1.00 7.45 153 PRO A N 1
ATOM 1177 C CA . PRO A 1 154 ? 10.615 -1.173 17.294 1.00 6.46 153 PRO A CA 1
ATOM 1178 C C . PRO A 1 154 ? 11.210 -0.122 16.358 1.00 5.55 153 PRO A C 1
ATOM 1179 O O . PRO A 1 154 ? 11.539 -0.427 15.208 1.00 5.64 153 PRO A O 1
ATOM 1183 N N . PRO A 1 155 ? 11.354 1.121 16.846 1.00 5.00 154 PRO A N 1
ATOM 1184 C CA . PRO A 1 155 ? 11.892 2.177 15.995 1.00 5.02 154 PRO A CA 1
ATOM 1185 C C . PRO A 1 155 ? 13.369 1.955 15.691 1.00 4.79 154 PRO A C 1
ATOM 1186 O O . PRO A 1 155 ? 14.086 1.346 16.488 1.00 6.77 154 PRO A O 1
ATOM 1190 N N . SER A 1 156 ? 13.814 2.435 14.536 1.00 4.17 155 SER A N 1
ATOM 1191 C CA . SER A 1 156 ? 15.232 2.409 14.208 1.00 4.30 155 SER A CA 1
ATOM 1192 C C . SER A 1 156 ? 15.730 3.770 13.753 1.00 3.88 155 SER A C 1
ATOM 1193 O O . SER A 1 156 ? 15.628 4.118 12.573 1.00 5.28 155 SER A O 1
ATOM 1196 N N . PHE A 1 157 ? 16.291 4.540 14.678 1.00 3.38 156 PHE A N 1
ATOM 1197 C CA . PHE A 1 157 ? 16.995 5.745 14.274 1.00 3.21 156 PHE A CA 1
ATOM 1198 C C . PHE A 1 157 ? 18.256 5.398 13.471 1.00 3.02 156 PHE A C 1
ATOM 1199 O O . PHE A 1 157 ? 18.593 6.082 12.500 1.00 2.99 156 PHE A O 1
ATOM 1207 N N . SER A 1 158 ? 18.953 4.337 13.875 1.00 3.15 157 SER A N 1
ATOM 1208 C CA . SER A 1 158 ? 20.175 3.937 13.181 1.00 3.52 157 SER A CA 1
ATOM 1209 C C . SER A 1 158 ? 19.922 3.699 11.690 1.00 3.20 157 SER A C 1
ATOM 1210 O O . SER A 1 158 ? 20.762 4.041 10.850 1.00 3.50 157 SER A O 1
ATOM 1213 N N . GLY A 1 159 ? 18.767 3.123 11.362 1.00 3.28 158 GLY A N 1
ATOM 1214 C CA . GLY A 1 159 ? 18.416 2.875 9.967 1.00 3.33 158 GLY A CA 1
ATOM 1215 C C . GLY A 1 159 ? 18.355 4.151 9.146 1.00 3.09 158 GLY A C 1
ATOM 1216 O O . GLY A 1 159 ? 18.740 4.164 7.975 1.00 3.54 158 GLY A O 1
ATOM 1217 N N . THR A 1 160 ? 17.877 5.235 9.754 1.00 2.88 159 THR A N 1
ATOM 1218 C CA . THR A 1 160 ? 17.831 6.514 9.052 1.00 3.27 159 THR A CA 1
ATOM 1219 C C . THR A 1 160 ? 19.235 7.015 8.711 1.00 3.04 159 THR A C 1
ATOM 1220 O O . THR A 1 160 ? 19.457 7.545 7.621 1.00 3.60 159 THR A O 1
ATOM 1224 N N . ILE A 1 161 ? 20.182 6.828 9.628 1.00 3.16 160 ILE A N 1
ATOM 1225 C CA . ILE A 1 161 ? 21.558 7.235 9.365 1.00 3.37 160 ILE A CA 1
ATOM 1226 C C . ILE A 1 161 ? 22.144 6.399 8.220 1.00 3.11 160 ILE A C 1
ATOM 1227 O O . ILE A 1 161 ? 22.797 6.931 7.314 1.00 3.39 160 ILE A O 1
ATOM 1232 N N . ARG A 1 162 ? 21.903 5.091 8.254 1.00 3.01 161 ARG A N 1
ATOM 1233 C CA . ARG A 1 162 ? 22.410 4.210 7.203 1.00 3.37 161 ARG A CA 1
ATOM 1234 C C . ARG A 1 162 ? 21.930 4.666 5.829 1.00 3.27 161 ARG A C 1
ATOM 1235 O O . ARG A 1 162 ? 22.705 4.740 4.874 1.00 3.84 161 ARG A O 1
ATOM 1243 N N . ILE A 1 163 ? 20.643 4.977 5.739 1.00 3.24 162 ILE A N 1
ATOM 1244 C CA . ILE A 1 163 ? 20.047 5.352 4.465 1.00 3.62 162 ILE A CA 1
ATOM 1245 C C . ILE A 1 163 ? 20.584 6.710 3.988 1.00 3.60 162 ILE A C 1
ATOM 1246 O O . ILE A 1 163 ? 20.898 6.887 2.809 1.00 4.28 162 ILE A O 1
ATOM 1251 N N . ILE A 1 164 ? 20.697 7.663 4.904 1.00 3.40 163 ILE A N 1
ATOM 1252 C CA . ILE A 1 164 ? 21.117 9.016 4.554 1.00 3.79 163 ILE A CA 1
ATOM 1253 C C . ILE A 1 164 ? 22.600 9.109 4.170 1.00 3.80 163 ILE A C 1
ATOM 1254 O O . ILE A 1 164 ? 22.949 9.766 3.185 1.00 4.40 163 ILE A O 1
ATOM 1259 N N . ASN A 1 165 ? 23.473 8.467 4.943 1.00 3.85 164 ASN A N 1
ATOM 1260 C CA . ASN A 1 165 ? 24.912 8.624 4.736 1.00 4.07 164 ASN A CA 1
ATOM 1261 C C . ASN A 1 165 ? 25.729 7.478 5.324 1.00 3.89 164 ASN A C 1
ATOM 1262 O O . ASN A 1 165 ? 26.826 7.701 5.834 1.00 4.18 164 ASN A O 1
ATOM 1267 N N . GLY A 1 166 ? 25.210 6.255 5.237 1.00 4.15 165 GLY A N 1
ATOM 1268 C CA . GLY A 1 166 ? 25.809 5.122 5.934 1.00 4.31 165 GLY A CA 1
ATOM 1269 C C . GLY A 1 166 ? 27.217 4.744 5.516 1.00 4.47 165 GLY A C 1
ATOM 1270 O O . GLY A 1 166 ? 28.018 4.322 6.348 1.00 4.95 165 GLY A O 1
ATOM 1271 N N . GLY A 1 167 ? 27.526 4.874 4.230 1.00 4.48 166 GLY A N 1
ATOM 1272 C CA . GLY A 1 167 ? 28.857 4.519 3.742 1.00 5.34 166 GLY A CA 1
ATOM 1273 C C . GLY A 1 167 ? 29.949 5.289 4.460 1.00 5.34 166 GLY A C 1
ATOM 1274 O O . GLY A 1 167 ? 31.004 4.738 4.781 1.00 6.89 166 GLY A O 1
ATOM 1275 N N . LEU A 1 168 ? 29.680 6.564 4.728 1.00 4.95 167 LEU A N 1
ATOM 1276 C CA . LEU A 1 168 ? 30.669 7.443 5.339 1.00 5.12 167 LEU A CA 1
ATOM 1277 C C . LEU A 1 168 ? 30.563 7.570 6.855 1.00 4.85 167 LEU A C 1
ATOM 1278 O O . LEU A 1 168 ? 31.552 7.894 7.514 1.00 5.61 167 LEU A O 1
ATOM 1283 N N . GLU A 1 169 ? 29.382 7.302 7.413 1.00 4.59 168 GLU A N 1
ATOM 1284 C CA . GLU A 1 169 ? 29.150 7.554 8.841 1.00 4.79 168 GLU A CA 1
ATOM 1285 C C . GLU A 1 169 ? 28.935 6.315 9.695 1.00 4.97 168 GLU A C 1
ATOM 1286 O O . GLU A 1 169 ? 29.157 6.362 10.909 1.00 5.70 168 GLU A O 1
ATOM 1292 N N . CYS A 1 170 ? 28.497 5.221 9.078 1.00 4.92 169 CYS A N 1
ATOM 1293 C CA . CYS A 1 170 ? 28.291 3.974 9.804 1.00 5.55 169 CYS A CA 1
ATOM 1294 C C . CYS A 1 170 ? 29.510 3.075 9.670 1.00 5.67 169 CYS A C 1
ATOM 1295 O O . CYS A 1 170 ? 30.290 3.208 8.724 1.00 5.90 169 CYS A O 1
ATOM 1298 N N . ASN A 1 171 ? 29.673 2.166 10.627 1.00 6.48 170 ASN A N 1
ATOM 1299 C CA . ASN A 1 171 ? 30.803 1.233 10.634 1.00 7.66 170 ASN A CA 1
ATOM 1300 C C . ASN A 1 171 ? 32.146 1.952 10.612 1.00 7.69 170 ASN A C 1
ATOM 1301 O O . ASN A 1 171 ? 33.104 1.488 9.989 1.00 8.49 170 ASN A O 1
ATOM 1306 N N . GLN A 1 172 ? 32.206 3.090 11.298 1.00 7.46 171 GLN A N 1
ATOM 1307 C CA . GLN A 1 172 ? 33.413 3.905 11.350 1.00 7.80 171 GLN A CA 1
ATOM 1308 C C . GLN A 1 172 ? 34.094 3.720 12.696 1.00 8.36 171 GLN A C 1
ATOM 1309 O O . GLN A 1 172 ? 33.411 3.546 13.707 1.00 8.68 171 GLN A O 1
ATOM 1315 N N . PRO A 1 173 ? 35.442 3.757 12.723 1.00 9.01 172 PRO A N 1
ATOM 1316 C CA . PRO A 1 173 ? 36.143 3.599 13.997 1.00 9.28 172 PRO A CA 1
ATOM 1317 C C . PRO A 1 173 ? 35.679 4.638 15.017 1.00 8.73 172 PRO A C 1
ATOM 1318 O O . PRO A 1 173 ? 35.460 5.799 14.665 1.00 7.77 172 PRO A O 1
ATOM 1322 N N . ALA A 1 174 ? 35.519 4.219 16.268 1.00 8.80 173 ALA A N 1
ATOM 1323 C CA . ALA A 1 174 ? 35.076 5.129 17.318 1.00 8.59 173 ALA A CA 1
ATOM 1324 C C . ALA A 1 174 ? 35.948 6.381 17.337 1.00 8.33 173 ALA A C 1
ATOM 1325 O O . ALA A 1 174 ? 37.176 6.285 17.389 1.00 8.44 173 ALA A O 1
ATOM 1327 N N . GLY A 1 175 ? 35.308 7.546 17.264 1.00 8.08 174 GLY A N 1
ATOM 1328 C CA . GLY A 1 175 ? 36.013 8.821 17.312 1.00 7.96 174 GLY A CA 1
ATOM 1329 C C . GLY A 1 175 ? 36.497 9.386 15.986 1.00 7.63 174 GLY A C 1
ATOM 1330 O O . GLY A 1 175 ? 36.941 10.535 15.940 1.00 8.27 174 GLY A O 1
ATOM 1331 N N . SER A 1 176 ? 36.412 8.596 14.911 1.00 7.38 175 SER A N 1
ATOM 1332 C CA . SER A 1 176 ? 36.749 9.067 13.565 1.00 7.21 175 SER A CA 1
ATOM 1333 C C . SER A 1 176 ? 35.730 10.112 13.132 1.00 6.83 175 SER A C 1
ATOM 1334 O O . SER A 1 176 ? 34.655 10.205 13.723 1.00 6.42 175 SER A O 1
ATOM 1337 N N . ILE A 1 177 ? 36.047 10.890 12.100 1.00 7.06 176 ILE A N 1
ATOM 1338 C CA . ILE A 1 177 ? 35.157 11.980 11.697 1.00 7.32 176 IL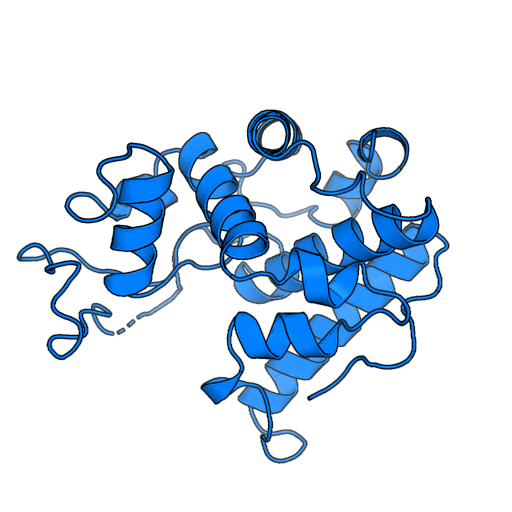E A CA 1
ATOM 1339 C C . ILE A 1 177 ? 33.743 11.496 11.356 1.00 6.46 176 ILE A C 1
ATOM 1340 O O . ILE A 1 177 ? 32.760 12.093 11.796 1.00 6.24 176 ILE A O 1
ATOM 1345 N N . GLY A 1 178 ? 33.642 10.414 10.590 1.00 5.85 177 GLY A N 1
ATOM 1346 C CA . GLY A 1 178 ? 32.338 9.857 10.239 1.00 5.35 177 GLY A CA 1
ATOM 1347 C C . GLY A 1 178 ? 31.578 9.380 11.462 1.00 4.98 177 GLY A C 1
ATOM 1348 O O . GLY A 1 178 ? 30.365 9.586 11.571 1.00 4.72 177 GLY A O 1
ATOM 1349 N N . ASN A 1 179 ? 32.286 8.736 12.386 1.00 4.93 178 ASN A N 1
ATOM 1350 C CA . ASN A 1 179 ? 31.671 8.285 13.629 1.00 4.88 178 ASN A CA 1
ATOM 1351 C C . ASN A 1 179 ? 31.184 9.450 14.490 1.00 4.66 178 ASN A C 1
ATOM 1352 O O . ASN A 1 179 ? 30.129 9.363 15.125 1.00 4.68 178 ASN A O 1
ATOM 1357 N N . MET A 1 180 ? 31.945 10.542 14.504 1.00 5.15 179 MET A N 1
ATOM 1358 C CA . MET A 1 180 ? 31.546 11.730 15.253 1.00 5.53 179 MET A CA 1
ATOM 1359 C C . MET A 1 180 ? 30.311 12.398 14.647 1.00 5.05 179 MET A C 1
ATOM 1360 O O . MET A 1 180 ? 29.443 12.875 15.378 1.00 5.27 179 MET A O 1
ATOM 1365 N N . GLN A 1 181 ? 30.226 12.409 13.317 1.00 4.64 180 GLN A N 1
ATOM 1366 C CA . GLN A 1 181 ? 29.032 12.907 12.630 1.00 4.62 180 GLN A CA 1
ATOM 1367 C C . GLN A 1 181 ? 27.812 12.062 13.001 1.00 3.99 180 GLN A C 1
ATOM 1368 O O . GLN A 1 181 ? 26.746 12.593 13.328 1.00 4.25 180 GLN A O 1
ATOM 1374 N N . MET A 1 182 ? 27.991 10.745 12.978 1.00 4.00 181 MET A N 1
ATOM 1375 C CA . MET A 1 182 ? 26.949 9.796 13.338 1.00 3.87 181 MET A CA 1
ATOM 1376 C C . MET A 1 182 ? 26.463 10.053 14.767 1.00 3.45 181 MET A C 1
ATOM 1377 O O . MET A 1 182 ? 25.258 10.180 15.025 1.00 3.53 181 MET A O 1
ATOM 1382 N N . GLU A 1 183 ? 27.408 10.152 15.693 1.00 3.48 182 GLU A N 1
ATOM 1383 C CA . GLU A 1 183 ? 27.062 10.402 17.086 1.00 3.90 182 GLU A CA 1
ATOM 1384 C C . GLU A 1 183 ? 26.357 11.733 17.292 1.00 3.71 182 GLU A C 1
ATOM 1385 O O . GLU A 1 183 ? 25.478 11.837 18.150 1.00 3.75 182 GLU A O 1
ATOM 1391 N N . ASN A 1 184 ? 26.733 12.754 16.524 1.00 3.73 183 ASN A N 1
ATOM 1392 C CA . ASN A 1 184 ? 26.014 14.020 16.601 1.00 3.94 183 ASN A CA 1
ATOM 1393 C C . ASN A 1 184 ? 24.556 13.887 16.167 1.00 3.54 183 ASN A C 1
ATOM 1394 O O . ASN A 1 184 ? 23.678 14.440 16.820 1.00 3.70 183 ASN A O 1
ATOM 1399 N N . ARG A 1 185 ? 24.285 13.134 15.102 1.00 3.53 184 ARG A N 1
ATOM 1400 C CA . ARG A 1 185 ? 22.896 12.851 14.724 1.00 3.34 184 ARG A CA 1
ATOM 1401 C C . ARG A 1 185 ? 22.129 12.240 15.893 1.00 3.16 184 ARG A C 1
ATOM 1402 O O . ARG A 1 185 ? 20.997 12.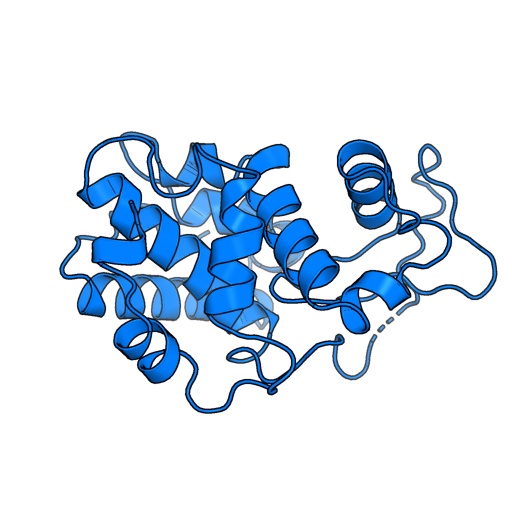639 16.179 1.00 3.36 184 ARG A O 1
ATOM 1410 N N . VAL A 1 186 ? 22.739 11.258 16.553 1.00 3.21 185 VAL A N 1
ATOM 1411 C CA . VAL A 1 186 ? 22.102 10.600 17.687 1.00 3.61 185 VAL A CA 1
ATOM 1412 C C . VAL A 1 186 ? 21.861 11.595 18.830 1.00 3.35 185 VAL A C 1
ATOM 1413 O O . VAL A 1 186 ? 20.784 11.614 19.431 1.00 3.52 185 VAL A O 1
ATOM 1417 N N . THR A 1 187 ? 22.859 12.420 19.132 1.00 3.47 186 THR A N 1
ATOM 1418 C CA . THR A 1 187 ? 22.711 13.440 20.162 1.00 3.67 186 THR A CA 1
ATOM 1419 C C . THR A 1 187 ? 21.525 14.358 19.852 1.00 3.36 186 THR A C 1
ATOM 1420 O O . THR A 1 187 ? 20.678 14.600 20.715 1.00 3.59 186 THR A O 1
ATOM 1424 N N . TYR A 1 188 ? 21.446 14.845 18.618 1.00 3.44 187 TYR A N 1
ATOM 1425 C CA . TYR A 1 188 ? 20.370 15.769 18.263 1.00 3.51 187 TYR A CA 1
ATOM 1426 C C . TYR A 1 188 ? 19.001 15.103 18.331 1.00 3.22 187 TYR A C 1
ATOM 1427 O O . TYR A 1 188 ? 18.052 15.673 18.869 1.00 3.50 187 TYR A O 1
ATOM 1436 N N . TYR A 1 189 ? 18.905 13.893 17.791 1.00 3.27 188 TYR A N 1
ATOM 1437 C CA . TYR A 1 189 ? 17.671 13.120 17.882 1.00 3.32 188 TYR A CA 1
ATOM 1438 C C . TYR A 1 189 ? 17.225 12.956 19.335 1.00 3.27 188 TYR A C 1
ATOM 1439 O O . TYR A 1 189 ? 16.065 13.199 19.670 1.00 3.40 188 TYR A O 1
ATOM 1448 N N . THR A 1 190 ? 18.151 12.557 20.202 1.00 3.46 189 THR A N 1
ATOM 1449 C CA . THR A 1 190 ? 17.792 12.330 21.597 1.00 3.95 189 THR A CA 1
ATOM 1450 C C . THR A 1 190 ? 17.424 13.625 22.315 1.00 3.35 189 THR A C 1
ATOM 1451 O O . THR A 1 190 ? 16.527 13.629 23.159 1.00 3.71 189 THR A O 1
ATOM 1455 N N . GLN A 1 191 ? 18.091 14.726 21.974 1.00 3.53 190 GLN A N 1
ATOM 1456 C CA . GLN A 1 191 ? 17.732 16.027 22.536 1.00 3.88 190 GLN A CA 1
ATOM 1457 C C . GLN A 1 191 ? 16.338 16.474 22.086 1.00 3.45 190 GLN A C 1
ATOM 1458 O O . GLN A 1 191 ? 15.545 16.979 22.888 1.00 4.01 190 GLN A O 1
ATOM 1464 N N . PHE A 1 192 ? 16.031 16.267 20.809 1.00 3.15 191 PHE A N 1
ATOM 1465 C CA . PHE A 1 192 ? 14.728 16.646 20.290 1.00 3.29 191 PHE A CA 1
ATOM 1466 C C . PHE A 1 192 ? 13.632 15.749 20.883 1.00 3.18 191 PHE A C 1
ATOM 1467 O O . PHE A 1 192 ? 12.541 16.226 21.203 1.00 3.38 191 PHE A O 1
ATOM 1475 N N . CYS A 1 193 ? 13.929 14.461 21.068 1.00 3.13 192 CYS A N 1
ATOM 1476 C CA . CYS A 1 193 ? 12.994 13.574 21.764 1.00 3.35 192 CYS A CA 1
ATOM 1477 C C . CYS A 1 193 ? 12.732 14.048 23.193 1.00 3.47 192 CYS A C 1
ATOM 1478 O O . CYS A 1 193 ? 11.596 13.996 23.667 1.00 4.00 192 CYS A O 1
ATOM 1481 N N . GLN A 1 194 ? 13.775 14.516 23.876 1.00 3.87 193 GLN A N 1
ATOM 1482 C CA . GLN A 1 194 ? 13.612 15.055 25.223 1.00 4.46 193 GLN A CA 1
ATOM 1483 C C . GLN A 1 194 ? 12.643 16.245 25.207 1.00 4.13 193 GLN A C 1
ATOM 1484 O O . GLN A 1 194 ? 11.746 16.325 26.045 1.00 4.48 193 GLN A O 1
ATOM 1490 N N . THR A 1 195 ? 12.806 17.154 24.248 1.00 4.01 194 THR A N 1
ATOM 1491 C CA . THR A 1 195 ? 11.887 18.288 24.133 1.00 4.23 194 THR A CA 1
ATOM 1492 C C . THR A 1 195 ? 10.441 17.805 24.004 1.00 4.12 194 THR A C 1
ATOM 1493 O O . THR A 1 195 ? 9.529 18.346 24.635 1.00 4.62 194 THR A O 1
ATOM 1497 N N . LEU A 1 196 ? 10.238 16.793 23.166 1.00 4.14 195 LEU A N 1
ATOM 1498 C CA . LEU A 1 196 ? 8.895 16.291 22.883 1.00 4.36 195 LEU A CA 1
ATOM 1499 C C . LEU A 1 196 ? 8.342 15.339 23.941 1.00 4.69 195 LEU A C 1
ATOM 1500 O O . LEU A 1 196 ? 7.184 14.930 23.854 1.00 5.96 195 LEU A O 1
ATOM 1505 N N . GLY A 1 197 ? 9.163 14.975 24.924 1.00 4.50 196 GLY A N 1
ATOM 1506 C CA . GLY A 1 197 ? 8.735 14.066 25.989 1.00 4.78 196 GLY A CA 1
ATOM 1507 C C . GLY A 1 197 ? 8.560 12.625 25.548 1.00 4.34 196 GLY A C 1
ATOM 1508 O O . GLY A 1 197 ? 7.718 11.912 26.090 1.00 5.38 196 GLY A O 1
ATOM 1509 N N . VAL A 1 198 ? 9.366 12.187 24.582 1.00 4.14 197 VAL A N 1
ATOM 1510 C CA . VAL A 1 198 ? 9.235 10.849 24.020 1.00 4.30 197 VAL A CA 1
ATOM 1511 C C . VAL A 1 198 ? 10.527 10.048 24.189 1.00 4.17 197 VAL A C 1
ATOM 1512 O O . VAL A 1 198 ? 11.629 10.596 24.114 1.00 4.37 197 VAL A O 1
ATOM 1516 N N . ASP A 1 199 ? 10.382 8.749 24.426 1.00 4.34 198 ASP A N 1
ATOM 1517 C CA . ASP A 1 199 ? 11.518 7.840 24.476 1.00 4.60 198 ASP A CA 1
ATOM 1518 C C . ASP A 1 199 ? 12.052 7.644 23.045 1.00 4.15 198 ASP A C 1
ATOM 1519 O O . ASP A 1 199 ? 11.279 7.373 22.129 1.00 4.59 198 ASP A O 1
ATOM 1524 N N . PRO A 1 200 ? 13.371 7.810 22.836 1.00 3.79 199 PRO A N 1
ATOM 1525 C CA . PRO A 1 200 ? 13.925 7.705 21.478 1.00 3.68 199 PRO A CA 1
ATOM 1526 C C . PRO A 1 200 ? 14.034 6.274 20.947 1.00 3.70 199 PRO A C 1
ATOM 1527 O O . PRO A 1 200 ? 14.273 6.081 19.748 1.00 3.97 199 PRO A O 1
ATOM 1531 N N . GLY A 1 201 ? 13.892 5.291 21.832 1.00 4.27 200 GLY A N 1
ATOM 1532 C CA . GLY A 1 201 ? 14.178 3.912 21.493 1.00 4.49 200 GLY A CA 1
ATOM 1533 C C . GLY A 1 201 ? 15.651 3.591 21.670 1.00 4.58 200 GLY A C 1
ATOM 1534 O O . GLY A 1 201 ? 16.488 4.474 21.899 1.00 5.28 200 GLY A O 1
ATOM 1535 N N . THR A 1 202 ? 15.968 2.310 21.538 1.00 4.83 201 THR A N 1
ATOM 1536 C CA . THR A 1 202 ? 17.312 1.829 21.822 1.00 5.40 201 THR A CA 1
ATOM 1537 C C . THR A 1 202 ? 18.207 1.672 20.590 1.00 4.96 201 THR A C 1
ATOM 1538 O O . THR A 1 202 ? 19.427 1.618 20.730 1.00 5.94 201 THR A O 1
ATOM 1542 N N . ASP A 1 203 ? 17.617 1.588 19.399 1.00 4.83 202 ASP A N 1
ATOM 1543 C CA . ASP A 1 203 ? 18.376 1.308 18.180 1.00 4.66 202 ASP A CA 1
ATOM 1544 C C . ASP A 1 203 ? 18.840 2.609 17.521 1.00 4.45 202 ASP A C 1
ATOM 1545 O O . ASP A 1 203 ? 18.243 3.086 16.549 1.00 5.33 202 ASP A O 1
ATOM 1550 N N . LEU A 1 204 ? 19.927 3.157 18.056 1.00 4.31 203 LEU A N 1
ATOM 1551 C CA . LEU A 1 204 ? 20.322 4.529 17.763 1.00 4.25 203 LEU A CA 1
ATOM 1552 C C . LEU A 1 204 ? 21.547 4.669 16.874 1.00 4.26 203 LEU A C 1
ATOM 1553 O O . LEU A 1 204 ? 21.538 5.444 15.921 1.00 4.99 203 LEU A O 1
ATOM 1558 N N . ARG A 1 205 ? 22.607 3.939 17.205 1.00 5.05 204 ARG A N 1
ATOM 1559 C CA . ARG A 1 205 ? 23.896 4.135 16.550 1.00 5.73 204 ARG A CA 1
ATOM 1560 C C . ARG A 1 205 ? 24.230 3.055 15.527 1.00 6.11 204 ARG A C 1
ATOM 1561 O O . ARG A 1 205 ? 23.680 1.951 15.565 1.00 6.75 204 ARG A O 1
ATOM 1569 N N . CYS A 1 206 ? 25.136 3.397 14.610 1.00 6.88 205 CYS A N 1
ATOM 1570 C CA . CYS A 1 206 ? 25.584 2.499 13.542 1.00 7.43 205 CYS A CA 1
ATOM 1571 C C . CYS A 1 206 ? 27.095 2.591 13.330 1.00 7.49 205 CYS A C 1
ATOM 1572 O O . CYS A 1 206 ? 27.777 3.412 13.952 1.00 8.09 205 CYS A O 1
#

Nearest PDB structures (foldseek):
  3wh1-assembly1_A  TM=1.005E+00  e=1.141E-35  Gemmabryum coronatum
  7f88-assembly1_A  TM=9.769E-01  e=1.264E-29  Gemmabryum coronatum
  7f88-assembly2_B  TM=9.860E-01  e=1.072E-28  Gemmabryum coronatum
  8hne-assembly1_A  TM=9.257E-01  e=1.365E-20  synthetic construct
  3hbh-assembly1_A  TM=9.048E-01  e=1.412E-18  Picea abies

Foldseek 3Di:
DLCVQVPQVLLCVQQVQADPLDHPVLLVVLCVVVVCQLVFADVLLSLLSVLLLQLLLCLQCVSNNHFFDPPDQLQEDPVDPPQHAAPPHRFAFGASLGGGHSVLQRVLCVVVVHPCRNPVCCLSVHSNNRSNSSVCQCVVLPVVVQQSDVVHASQVNCCSSPCVQQPPDPPPPPSVVSLVSSLVSSVVSCVSSVHDNDDNRGD

Sequence (203 aa):
SWTSFVTPAVFEGWFPNRNPFYTYDGLVSASNGYPEFGTTGSLDDQKRELAAFLGNINQASGGLQFIQEQNPSDYCDTSSTQYPCAAGKQYYGRGPIQLSWNYNYGEAGADLGLDLLNNPDLVAQDSTVAWRTALWFWMKRDCHGAITASPPSFSGTIRIINGGLECNQPAGSIGNMQMENRVTYYTQFCQTLGVDPGTDLRC